Protein AF-0000000068389029 (afdb_homodimer)

pLDDT: mean 88.55, std 19.17, range [31.14, 98.81]

Secondary structure (DSSP, 8-state):
-----------------------EEE-SHHHHHHHHHTT---EEEEEGGGSEESSTT------EEEEE--EEEE-TT--EEEEEEEEEE-TTS-EEEEEEEEEE-TTSEEEEEEEEEETTTTEEEEEEEEEEEEETBEEEEEE-/-----------------------EEE-SHHHHHHHHHTT---EEEEEGGGSEESSTT------EEEEE---EEE-TTS-EEEEEEEEEE-TTS-EEEEEEEEEE-TTSEEEEEEEEEETTTTEEEEEEEEEEEEETBEEEEEE-

Structure (mmCIF, N/CA/C/O backbone):
data_AF-0000000068389029-model_v1
#
loop_
_entity.id
_entity.type
_entity.pdbx_description
1 polymer 'VirA/G regulated protein'
#
loop_
_atom_site.group_PDB
_atom_site.id
_atom_site.type_symbol
_atom_site.label_atom_id
_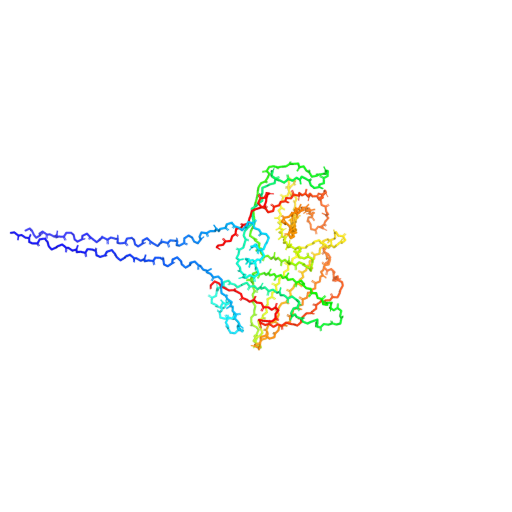atom_site.label_alt_id
_atom_site.label_comp_id
_atom_site.label_asym_id
_atom_site.label_entity_id
_atom_site.label_seq_id
_atom_site.pdbx_PDB_ins_code
_atom_site.Cartn_x
_atom_site.Cartn_y
_atom_site.Cartn_z
_atom_site.occupancy
_atom_site.B_iso_or_equiv
_atom_site.auth_seq_id
_atom_site.auth_comp_id
_atom_site.auth_asym_id
_atom_site.auth_atom_id
_atom_site.pdbx_PDB_model_num
ATOM 1 N N . MET A 1 1 ? -48.844 30.844 -52.562 1 32.81 1 MET A N 1
ATOM 2 C CA . MET A 1 1 ? -47.875 31.047 -51.5 1 32.81 1 MET A CA 1
ATOM 3 C C . MET A 1 1 ? -47.969 29.938 -50.438 1 32.81 1 MET A C 1
ATOM 5 O O . MET A 1 1 ? -48.938 29.844 -49.719 1 32.81 1 MET A O 1
ATOM 9 N N . LYS A 1 2 ? -47.469 28.641 -50.719 1 40.25 2 LYS A N 1
ATOM 10 C CA . LYS A 1 2 ? -47.375 27.422 -49.969 1 40.25 2 LYS A CA 1
ATOM 11 C C . LYS A 1 2 ? -46.656 27.656 -48.625 1 40.25 2 LYS A C 1
ATOM 13 O O . LYS A 1 2 ? -45.594 28.25 -48.594 1 40.25 2 LYS A O 1
ATOM 18 N N . LEU A 1 3 ? -47.406 27.797 -47.5 1 40.25 3 LEU A N 1
ATOM 19 C CA . LEU A 1 3 ? -47.062 27.875 -46.094 1 40.25 3 LEU A CA 1
ATOM 20 C C . LEU A 1 3 ? -46.125 26.734 -45.688 1 40.25 3 LEU A C 1
ATOM 22 O O . LEU A 1 3 ? -46.5 25.562 -45.75 1 40.25 3 LEU A O 1
ATOM 26 N N . MET A 1 4 ? -44.844 26.859 -46.062 1 44.09 4 MET A N 1
ATOM 27 C CA . MET A 1 4 ? -43.844 25.906 -45.594 1 44.09 4 MET A CA 1
ATOM 28 C C . MET A 1 4 ? -43.812 25.828 -44.062 1 44.09 4 MET A C 1
ATOM 30 O O . MET A 1 4 ? -43.719 26.844 -43.375 1 44.09 4 MET A O 1
ATOM 34 N N . LEU A 1 5 ? -44.562 24.875 -43.469 1 46.78 5 LEU A N 1
ATOM 35 C CA . LEU A 1 5 ? -44.562 24.594 -42.031 1 46.78 5 LEU A CA 1
ATOM 36 C C . LEU A 1 5 ? -43.188 24.25 -41.531 1 46.78 5 LEU A C 1
ATOM 38 O O . LEU A 1 5 ? -42.531 23.359 -42.062 1 46.78 5 LEU A O 1
ATOM 42 N N . PRO A 1 6 ? -42.375 25.219 -40.938 1 46.62 6 PRO A N 1
ATOM 43 C CA . PRO A 1 6 ? -41.062 24.922 -40.344 1 46.62 6 PRO A CA 1
ATOM 44 C C . PRO A 1 6 ? -41.125 23.844 -39.281 1 46.62 6 PRO A C 1
ATOM 46 O O . PRO A 1 6 ? -42.031 23.859 -38.438 1 46.62 6 PRO A O 1
ATOM 49 N N . THR A 1 7 ? -40.906 22.562 -39.625 1 47.94 7 THR A N 1
ATOM 50 C CA . THR A 1 7 ? -40.781 21.484 -38.656 1 47.94 7 THR A CA 1
ATOM 51 C C . THR A 1 7 ? -39.656 21.781 -37.656 1 47.94 7 THR A C 1
ATOM 53 O O . THR A 1 7 ? -38.5 21.969 -38.062 1 47.94 7 THR A O 1
ATOM 56 N N . LEU A 1 8 ? -39.938 22.469 -36.562 1 44.94 8 LEU A N 1
ATOM 57 C CA . LEU A 1 8 ? -38.969 22.672 -35.469 1 44.94 8 LEU A CA 1
ATOM 58 C C . LEU A 1 8 ? -38.5 21.344 -34.906 1 44.94 8 LEU A C 1
ATOM 60 O O . LEU A 1 8 ? -39.312 20.531 -34.438 1 44.94 8 LEU A O 1
ATOM 64 N N . PHE A 1 9 ? -37.406 20.828 -35.438 1 46.06 9 PHE A N 1
ATOM 65 C CA . PHE A 1 9 ? -36.75 19.656 -34.875 1 46.06 9 PHE A CA 1
ATOM 66 C C . PHE A 1 9 ? -36.312 19.891 -33.438 1 46.06 9 PHE A C 1
ATOM 68 O O . PHE A 1 9 ? -35.531 20.828 -33.188 1 46.06 9 PHE A O 1
ATOM 75 N N . GLY A 1 10 ? -37.125 19.594 -32.469 1 41.81 10 GLY A N 1
ATOM 76 C CA . GLY A 1 10 ? -36.75 19.672 -31.062 1 41.81 10 GLY A CA 1
ATOM 77 C C . GLY A 1 10 ? -35.625 18.75 -30.688 1 41.81 10 GLY A C 1
ATOM 78 O O . GLY A 1 10 ? -35.656 17.562 -31.031 1 41.81 10 GLY A O 1
ATOM 79 N N . ILE A 1 11 ? -34.406 19.312 -30.516 1 42.97 11 ILE A N 1
ATOM 80 C CA . ILE A 1 11 ? -33.188 18.641 -30.016 1 42.97 11 ILE A CA 1
ATOM 81 C C . ILE A 1 11 ? -33.469 18.094 -28.609 1 42.97 11 ILE A C 1
ATOM 83 O O . ILE A 1 11 ? -33.75 18.859 -27.688 1 42.97 11 ILE A O 1
ATOM 87 N N . LEU A 1 12 ? -33.969 16.828 -28.484 1 46.12 12 LEU A N 1
ATOM 88 C CA . LEU A 1 12 ? -34 16.156 -27.203 1 46.12 12 LEU A CA 1
ATOM 89 C C . LEU A 1 12 ? -32.625 16.047 -26.578 1 46.12 12 LEU A C 1
ATOM 91 O O . LEU A 1 12 ? -31.734 15.391 -27.141 1 46.12 12 LEU A O 1
ATOM 95 N N . LEU A 1 13 ? -32.219 17.031 -25.812 1 40.12 13 LEU A N 1
ATOM 96 C CA . LEU A 1 13 ? -31.016 16.891 -25.016 1 40.12 13 LEU A CA 1
ATOM 97 C C . LEU A 1 13 ? -31.203 15.828 -23.938 1 40.12 13 LEU A C 1
ATOM 99 O O . LEU A 1 13 ? -32 16 -23.016 1 40.12 13 LEU A O 1
ATOM 103 N N . ALA A 1 14 ? -30.938 14.586 -24.312 1 45.31 14 ALA A N 1
ATOM 104 C CA . ALA A 1 14 ? -30.812 13.547 -23.281 1 45.31 14 ALA A CA 1
ATOM 105 C C . ALA A 1 14 ? -29.812 13.961 -22.203 1 45.31 14 ALA A C 1
ATOM 107 O O . ALA A 1 14 ? -28.641 14.219 -22.5 1 45.31 14 ALA A O 1
ATOM 108 N N . THR A 1 15 ? -30.219 14.531 -21.109 1 41.97 15 THR A N 1
ATOM 109 C CA . THR A 1 15 ? -29.391 14.742 -19.938 1 41.97 15 THR A CA 1
ATOM 110 C C . THR A 1 15 ? -28.828 13.422 -19.406 1 41.97 15 THR A C 1
ATOM 112 O O . THR A 1 15 ? -29.594 12.508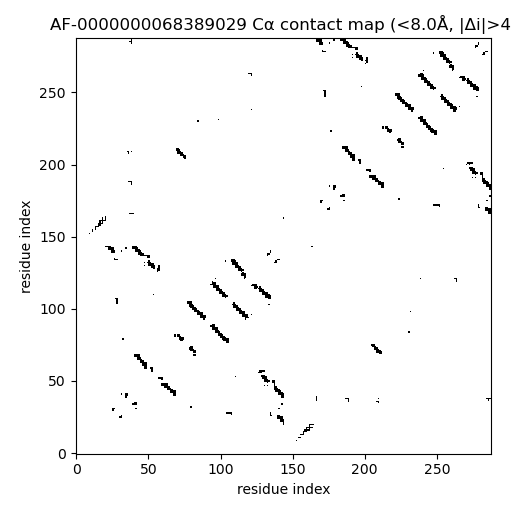 -19.094 1 41.97 15 THR A O 1
ATOM 115 N N . ALA A 1 16 ? -27.719 12.938 -19.844 1 40.69 16 ALA A N 1
ATOM 116 C CA . ALA A 1 16 ? -27.016 11.891 -19.125 1 40.69 16 ALA A CA 1
ATOM 117 C C . ALA A 1 16 ? -26.906 12.211 -17.641 1 40.69 16 ALA A C 1
ATOM 119 O O . ALA A 1 16 ? -26.375 13.25 -17.25 1 40.69 16 ALA A O 1
ATOM 120 N N . ALA A 1 17 ? -27.859 11.75 -16.797 1 41.06 17 ALA A N 1
ATOM 121 C CA . ALA A 1 17 ? -27.641 11.758 -15.352 1 41.06 17 ALA A CA 1
ATOM 122 C C . ALA A 1 17 ? -26.25 11.211 -15.008 1 41.06 17 ALA A C 1
ATOM 124 O O . ALA A 1 17 ? -25.938 10.055 -15.312 1 41.06 17 ALA A O 1
ATOM 125 N N . ASN A 1 18 ? -25.219 11.945 -15 1 43.12 18 ASN A N 1
ATOM 126 C CA . ASN A 1 18 ? -24 11.508 -14.328 1 43.12 18 ASN A CA 1
ATOM 127 C C . ASN A 1 18 ? -24.297 10.828 -12.992 1 43.12 18 ASN A C 1
ATOM 129 O O . ASN A 1 18 ? -24.844 11.461 -12.086 1 43.12 18 ASN A O 1
ATOM 133 N N . ALA A 1 19 ? -24.875 9.672 -12.992 1 43.06 19 ALA A N 1
ATOM 134 C CA . ALA A 1 19 ? -24.891 9.031 -11.68 1 43.06 19 ALA A CA 1
ATOM 135 C C . ALA A 1 19 ? -23.688 9.438 -10.852 1 43.06 19 ALA A C 1
ATOM 137 O O . ALA A 1 19 ? -22.547 9.078 -11.18 1 43.06 19 ALA A O 1
ATOM 138 N N . ALA A 1 20 ? -23.578 10.664 -10.344 1 47.62 20 ALA A N 1
ATOM 139 C CA . ALA A 1 20 ? -22.609 11.117 -9.352 1 47.62 20 ALA A CA 1
ATOM 140 C C . ALA A 1 20 ? -22.422 10.07 -8.25 1 47.62 20 ALA A C 1
ATOM 142 O O . ALA A 1 20 ? -23.328 9.82 -7.461 1 47.62 20 ALA A O 1
ATOM 143 N N . ASN A 1 21 ? -21.906 8.859 -8.422 1 54.12 21 ASN A N 1
ATOM 144 C CA . ASN A 1 21 ? -21.625 7.914 -7.348 1 54.12 21 ASN A CA 1
ATOM 145 C C . ASN A 1 21 ? -21.172 8.633 -6.078 1 54.12 21 ASN A C 1
ATOM 147 O O . ASN A 1 21 ? -20.078 9.203 -6.039 1 54.12 21 ASN A O 1
ATOM 151 N N . ASP A 1 22 ? -22.016 9.117 -5.305 1 71.75 22 ASP A N 1
ATOM 152 C CA . ASP A 1 22 ? -21.844 9.953 -4.117 1 71.75 22 ASP A CA 1
ATOM 153 C C . ASP A 1 22 ? -20.891 9.297 -3.121 1 71.75 22 ASP A C 1
ATOM 155 O O . ASP A 1 22 ? -21.078 8.148 -2.73 1 71.75 22 ASP A O 1
ATOM 159 N N . SER A 1 23 ? -19.688 9.773 -2.865 1 86 23 SER A N 1
ATOM 160 C CA . SER A 1 23 ? -18.719 9.359 -1.856 1 86 23 SER A CA 1
ATOM 161 C C . SER A 1 23 ? -19.25 9.57 -0.448 1 86 23 SER A C 1
ATOM 163 O O . SER A 1 23 ? -19.938 10.562 -0.183 1 86 23 SER A O 1
ATOM 165 N N . HIS A 1 24 ? -19.219 8.484 0.357 1 93.94 24 HIS A N 1
ATOM 166 C CA . HIS A 1 24 ? -19.625 8.609 1.753 1 93.94 24 HIS A CA 1
ATOM 167 C C . HIS A 1 24 ? -18.422 8.516 2.686 1 93.94 24 HIS A C 1
ATOM 169 O O . HIS A 1 24 ? -17.406 7.906 2.338 1 93.94 24 HIS A O 1
ATOM 175 N N . VAL A 1 25 ? -18.594 9.109 3.881 1 97.25 25 VAL A N 1
ATOM 176 C CA . VAL A 1 25 ? -17.547 9.141 4.895 1 97.25 25 VAL A CA 1
ATOM 177 C C . VAL A 1 25 ? -17.484 7.793 5.609 1 97.25 25 VAL A C 1
ATOM 179 O O . VAL A 1 25 ? -18.516 7.207 5.941 1 97.25 25 VAL A O 1
ATOM 182 N N . LEU A 1 26 ? -16.312 7.289 5.723 1 98.12 26 LEU A N 1
ATOM 183 C CA . LEU A 1 26 ? -16.031 6.152 6.598 1 98.12 26 LEU A CA 1
ATOM 184 C C . LEU A 1 26 ? -15.562 6.625 7.969 1 98.12 26 LEU A C 1
ATOM 186 O O . LEU A 1 26 ? -14.422 7.074 8.117 1 98.12 26 LEU A O 1
ATOM 190 N N . ALA A 1 27 ? -16.328 6.414 9.031 1 97.44 27 ALA A N 1
ATOM 191 C CA . ALA A 1 27 ? -16.125 7.145 10.281 1 97.44 27 ALA A CA 1
ATOM 192 C C . ALA A 1 27 ? -15.352 6.305 11.289 1 97.44 27 ALA A C 1
ATOM 194 O O . ALA A 1 27 ? -14.93 6.809 12.336 1 97.44 27 ALA A O 1
ATOM 195 N N . THR A 1 28 ? -15.242 4.984 11.055 1 97.56 28 THR A N 1
ATOM 196 C CA . THR A 1 28 ? -14.594 4.102 12.016 1 97.56 28 THR A CA 1
ATOM 197 C C . THR A 1 28 ? -13.562 3.213 11.328 1 97.56 28 THR A C 1
ATOM 199 O O . THR A 1 28 ? -13.625 3.012 10.117 1 97.56 28 THR A O 1
ATOM 202 N N . PHE A 1 29 ? -12.656 2.648 12.18 1 98.19 29 PHE A N 1
ATOM 203 C CA . PHE A 1 29 ? -11.641 1.738 11.664 1 98.19 29 PHE A CA 1
ATOM 204 C C . PHE A 1 29 ? -12.289 0.532 10.992 1 98.19 29 PHE A C 1
ATOM 206 O O . PHE A 1 29 ? -11.938 0.188 9.859 1 98.19 29 PHE A O 1
ATOM 213 N N . PRO A 1 30 ? -13.312 -0.103 11.578 1 97.62 30 PRO A N 1
ATOM 214 C CA . PRO A 1 30 ? -13.906 -1.264 10.914 1 97.62 30 PRO A CA 1
ATOM 215 C C . PRO A 1 30 ? -14.523 -0.918 9.555 1 97.62 30 PRO A C 1
ATOM 217 O O . PRO A 1 30 ? -14.438 -1.713 8.617 1 97.62 30 PRO A O 1
ATOM 220 N N . GLU A 1 31 ? -15.094 0.22 9.453 1 97.62 31 GLU A N 1
ATOM 221 C CA . GLU A 1 31 ? -15.672 0.633 8.18 1 97.62 31 GLU A CA 1
ATOM 222 C C . GLU A 1 31 ? -14.594 0.799 7.113 1 97.62 31 GLU A C 1
ATOM 224 O O . GLU A 1 31 ? -14.781 0.388 5.965 1 97.62 31 GLU A O 1
ATOM 229 N N . ILE A 1 32 ? -13.523 1.416 7.484 1 98.38 32 ILE A N 1
ATOM 230 C CA . ILE A 1 32 ? -12.414 1.641 6.562 1 98.38 32 ILE A CA 1
ATOM 231 C C . ILE A 1 32 ? -11.828 0.301 6.133 1 98.38 32 ILE A C 1
ATOM 233 O O . ILE A 1 32 ? -11.625 0.057 4.941 1 98.38 32 ILE A O 1
ATOM 237 N N . ALA A 1 33 ? -11.586 -0.515 7.133 1 97.5 33 ALA A N 1
ATOM 238 C CA . ALA A 1 33 ? -11.016 -1.831 6.852 1 97.5 33 ALA A CA 1
ATOM 239 C C . ALA A 1 33 ? -11.93 -2.633 5.926 1 97.5 33 ALA A C 1
ATOM 241 O O . ALA A 1 33 ? -11.461 -3.271 4.98 1 97.5 33 ALA A O 1
ATOM 242 N N . LEU A 1 34 ? -13.211 -2.613 6.152 1 96.06 34 LEU A N 1
ATOM 243 C CA . LEU A 1 34 ? -14.164 -3.352 5.328 1 96.06 34 LEU A CA 1
ATOM 244 C C . LEU A 1 34 ? -14.156 -2.836 3.895 1 96.06 34 LEU A C 1
ATOM 246 O O . LEU A 1 34 ? -14.156 -3.625 2.947 1 96.06 34 LEU A O 1
ATOM 250 N N . ALA A 1 35 ? -14.164 -1.531 3.77 1 96.31 35 ALA A N 1
ATOM 251 C CA . ALA A 1 35 ? -14.125 -0.952 2.43 1 96.31 35 ALA A CA 1
ATOM 252 C C . ALA A 1 35 ? -12.883 -1.416 1.67 1 96.31 35 ALA A C 1
ATOM 254 O O . ALA A 1 35 ? -12.992 -1.898 0.539 1 96.31 35 ALA A O 1
ATOM 255 N N . LEU A 1 36 ? -11.758 -1.383 2.318 1 96.56 36 LEU A N 1
ATOM 256 C CA . LEU A 1 36 ? -10.5 -1.758 1.68 1 96.56 36 LEU A CA 1
ATOM 257 C C . LEU A 1 36 ? -10.477 -3.248 1.357 1 96.56 36 LEU A C 1
ATOM 259 O O . LEU A 1 36 ? -10.109 -3.643 0.249 1 96.56 36 LEU A O 1
ATOM 263 N N . THR A 1 37 ? -10.984 -4.082 2.283 1 94.94 37 THR A N 1
ATOM 264 C CA . THR A 1 37 ? -10.844 -5.523 2.131 1 94.94 37 THR A CA 1
ATOM 265 C C . THR A 1 37 ? -11.906 -6.078 1.189 1 94.94 37 THR A C 1
ATOM 267 O O . THR A 1 37 ? -11.859 -7.25 0.812 1 94.94 37 THR A O 1
ATOM 270 N N . THR A 1 38 ? -12.812 -5.258 0.774 1 92.75 38 THR A N 1
ATOM 271 C CA . THR A 1 38 ? -13.797 -5.695 -0.209 1 92.75 38 THR A CA 1
ATOM 272 C C . THR A 1 38 ? -13.586 -4.98 -1.54 1 92.75 38 THR A C 1
ATOM 274 O O . THR A 1 38 ? -14.469 -4.988 -2.402 1 92.75 38 THR A O 1
ATOM 277 N N . GLY A 1 39 ? -12.453 -4.332 -1.639 1 91.44 39 GLY A N 1
ATOM 278 C CA . GLY A 1 39 ? -11.992 -3.879 -2.939 1 91.44 39 GLY A CA 1
ATOM 279 C C . GLY A 1 39 ? -12.523 -2.512 -3.318 1 91.44 39 GLY A C 1
ATOM 280 O O . GLY A 1 39 ? -12.461 -2.117 -4.484 1 91.44 39 GLY A O 1
ATOM 281 N N . LYS A 1 40 ? -13.102 -1.771 -2.377 1 92.56 40 LYS A N 1
ATOM 282 C CA . LYS A 1 40 ? -13.555 -0.415 -2.676 1 92.56 40 LYS A CA 1
ATOM 283 C C . LYS A 1 40 ? -12.391 0.571 -2.648 1 92.56 40 LYS A C 1
ATOM 285 O O . LYS A 1 40 ? -11.5 0.47 -1.797 1 92.56 40 LYS A O 1
ATOM 290 N N . PRO A 1 41 ? -12.43 1.51 -3.615 1 92.31 41 PRO A N 1
ATOM 291 C CA . PRO A 1 41 ? -11.445 2.594 -3.496 1 92.31 41 PRO A CA 1
ATOM 292 C C . PRO A 1 41 ? -11.703 3.488 -2.285 1 92.31 41 PRO A C 1
ATOM 294 O O . PRO A 1 41 ? -12.859 3.783 -1.962 1 92.31 41 PRO A O 1
ATOM 297 N N . VAL A 1 42 ? -10.641 3.83 -1.616 1 96.06 42 VAL A N 1
ATOM 298 C CA . VAL A 1 42 ? -10.758 4.684 -0.439 1 96.06 42 VAL A CA 1
ATOM 299 C C . VAL A 1 42 ? -9.844 5.895 -0.584 1 96.06 42 VAL A C 1
ATOM 301 O O . VAL A 1 42 ? -8.656 5.75 -0.893 1 96.06 42 VAL A O 1
ATOM 304 N N . ASP A 1 43 ? -10.391 7.051 -0.354 1 97.69 43 ASP A N 1
ATOM 305 C CA . ASP A 1 43 ? -9.625 8.297 -0.299 1 97.69 43 ASP A CA 1
ATOM 306 C C . ASP A 1 43 ? -9.453 8.773 1.143 1 97.69 43 ASP A C 1
ATOM 308 O O . ASP A 1 43 ? -10.359 8.617 1.965 1 97.69 43 ASP A O 1
ATOM 312 N N . VAL A 1 44 ? -8.312 9.391 1.367 1 98.31 44 VAL A N 1
ATOM 313 C CA . VAL A 1 44 ? -8.078 9.969 2.686 1 98.31 44 VAL A CA 1
ATOM 314 C C . VAL A 1 44 ? -7.773 11.461 2.547 1 98.31 44 VAL A C 1
ATOM 316 O O . VAL A 1 44 ? -7.035 11.867 1.643 1 98.31 44 VAL A O 1
ATOM 319 N N . MET A 1 45 ? -8.383 12.227 3.357 1 98.56 45 MET A N 1
ATOM 320 C CA . MET A 1 45 ? -8.078 13.641 3.525 1 98.56 45 MET A CA 1
ATOM 321 C C . MET A 1 45 ? -7.422 13.898 4.879 1 98.56 45 MET A C 1
ATOM 323 O O . MET A 1 45 ? -7.898 13.422 5.906 1 98.56 45 MET A O 1
ATOM 327 N N . VAL A 1 46 ? -6.363 14.641 4.859 1 98.44 46 VAL A N 1
ATOM 328 C CA . VAL A 1 46 ? -5.605 14.969 6.062 1 98.44 46 VAL A CA 1
ATOM 329 C C . VAL A 1 46 ? -5.715 16.469 6.352 1 98.44 46 VAL A C 1
ATOM 331 O O . VAL A 1 46 ? -5.496 17.297 5.465 1 98.44 46 VAL A O 1
ATOM 334 N N . ASP A 1 47 ? -6.047 16.812 7.5 1 98.69 47 ASP A N 1
ATOM 335 C CA . ASP A 1 47 ? -5.984 18.156 8.039 1 98.69 47 ASP A CA 1
ATOM 336 C C . ASP A 1 47 ? -5.051 18.234 9.25 1 98.69 47 ASP A C 1
ATOM 338 O O . ASP A 1 47 ? -5.465 17.953 10.375 1 98.69 47 ASP A O 1
ATOM 342 N N . LEU A 1 48 ? -3.838 18.734 9.047 1 98.38 48 LEU A N 1
ATOM 343 C CA . LEU A 1 48 ? -2.816 18.641 10.086 1 98.38 48 LEU A CA 1
ATOM 344 C C . LEU A 1 48 ? -3.084 19.656 11.203 1 98.38 48 LEU A C 1
ATOM 346 O O . LEU A 1 48 ? -2.498 19.547 12.281 1 98.38 48 LEU A O 1
ATOM 350 N N . SER A 1 49 ? -3.949 20.641 10.891 1 98.38 49 SER A N 1
ATOM 351 C CA . SER A 1 49 ? -4.281 21.594 11.945 1 98.38 49 SER A CA 1
ATOM 352 C C . SER A 1 49 ? -5.043 20.922 13.078 1 98.38 49 SER A C 1
ATOM 354 O O . SER A 1 49 ? -5.133 21.453 14.18 1 98.38 49 SER A O 1
ATOM 356 N N . LEU A 1 50 ? -5.566 19.781 12.836 1 98.69 50 LEU A N 1
ATOM 357 C CA . LEU A 1 50 ? -6.332 19.062 13.844 1 98.69 50 LEU A CA 1
ATOM 358 C C . LEU A 1 50 ? -5.488 17.953 14.477 1 98.69 50 LEU A C 1
ATOM 360 O O . LEU A 1 50 ? -5.988 17.188 15.305 1 98.69 50 LEU A O 1
ATOM 364 N N . CYS A 1 51 ? -4.246 17.844 14.094 1 98.62 51 CYS A N 1
ATOM 365 C CA . CYS A 1 51 ? -3.297 16.875 14.633 1 98.62 51 CYS A CA 1
ATOM 366 C C . CYS A 1 51 ? -2.32 17.547 15.594 1 98.62 51 CYS A C 1
ATOM 368 O O . CYS A 1 51 ? -2.287 18.766 15.703 1 98.62 51 CYS A O 1
ATOM 370 N N . THR A 1 52 ? -1.631 16.703 16.312 1 98.12 52 THR A N 1
ATOM 371 C CA . THR A 1 52 ? -0.619 17.219 17.219 1 98.12 52 THR A CA 1
ATOM 372 C C . THR A 1 52 ? 0.774 16.75 16.812 1 98.12 52 THR A C 1
ATOM 374 O O . THR A 1 52 ? 0.959 15.586 16.438 1 98.12 52 THR A O 1
ATOM 377 N N . PRO A 1 53 ? 1.706 17.672 16.844 1 97.88 53 PRO A N 1
ATOM 378 C CA . PRO A 1 53 ? 3.078 17.219 16.578 1 97.88 53 PRO A CA 1
ATOM 379 C C . PRO A 1 53 ? 3.498 16.062 17.484 1 97.88 53 PRO A C 1
ATOM 381 O O . PRO A 1 53 ? 3.254 16.078 18.688 1 97.88 53 PRO A O 1
ATOM 384 N N . GLY A 1 54 ? 4.109 15 16.875 1 97.25 54 GLY A N 1
ATOM 385 C CA . GLY A 1 54 ? 4.469 13.797 17.609 1 97.25 54 GLY A CA 1
ATOM 386 C C . GLY A 1 54 ? 5.871 13.836 18.172 1 97.25 54 GLY A C 1
ATOM 387 O O . GLY A 1 54 ? 6.242 12.984 18.984 1 97.25 54 GLY A O 1
ATOM 388 N N . THR A 1 55 ? 6.633 14.781 17.688 1 94.81 55 THR A N 1
ATOM 389 C CA . THR A 1 55 ? 7.988 14.977 18.188 1 94.81 55 THR A CA 1
ATOM 390 C C . THR A 1 55 ? 8.289 16.453 18.391 1 94.81 55 THR A C 1
ATOM 392 O O . THR A 1 55 ? 7.59 17.312 17.844 1 94.81 55 THR A O 1
ATOM 395 N N . ASP A 1 56 ? 9.328 16.781 19.047 1 93.56 56 ASP A N 1
ATOM 396 C CA . ASP A 1 56 ? 9.703 18.172 19.344 1 93.56 56 ASP A CA 1
ATOM 397 C C . ASP A 1 56 ? 10.117 18.891 18.062 1 93.56 56 ASP A C 1
ATOM 399 O O . ASP A 1 56 ? 9.945 20.109 17.953 1 93.56 56 ASP A O 1
ATOM 403 N N . ASP A 1 57 ? 10.609 18.234 17.125 1 92.56 57 ASP A N 1
ATOM 404 C CA . ASP A 1 57 ? 11.125 18.812 15.898 1 92.56 57 ASP A CA 1
ATOM 405 C C . ASP A 1 57 ? 10.008 19.031 14.883 1 92.56 57 ASP A C 1
ATOM 407 O O . ASP A 1 57 ? 10.219 19.656 13.844 1 92.56 57 ASP A O 1
ATOM 411 N N . THR A 1 58 ? 8.852 18.516 15.25 1 97.06 58 THR A N 1
ATOM 412 C CA . THR A 1 58 ? 7.73 18.641 14.336 1 97.06 58 THR A CA 1
ATOM 413 C C . THR A 1 58 ? 6.945 19.922 14.602 1 97.06 58 THR A C 1
ATOM 415 O O . THR A 1 58 ? 6.348 20.078 15.672 1 97.06 58 THR A O 1
ATOM 418 N N . PRO A 1 59 ? 6.934 20.844 13.656 1 94.94 59 PRO A N 1
ATOM 419 C CA . PRO A 1 59 ? 6.188 22.078 13.883 1 94.94 59 PRO A CA 1
ATOM 420 C C . PRO A 1 59 ? 4.684 21.906 13.664 1 94.94 59 PRO A C 1
ATOM 422 O O . PRO A 1 59 ? 4.262 21.109 12.836 1 94.94 59 PRO A O 1
ATOM 425 N N . PRO A 1 60 ? 3.941 22.734 14.477 1 96.06 60 PRO A N 1
ATOM 426 C CA . PRO A 1 60 ? 2.529 22.797 14.094 1 96.06 60 PRO A CA 1
ATOM 427 C C . PRO A 1 60 ? 2.324 23.391 12.703 1 96.06 60 PRO A C 1
ATOM 429 O O . PRO A 1 60 ? 3.139 24.203 12.25 1 96.06 60 PRO A O 1
ATOM 432 N N . THR A 1 61 ? 1.34 22.953 12.031 1 96.81 61 THR A N 1
ATOM 433 C CA . THR A 1 61 ? 1.037 23.453 10.695 1 96.81 61 THR A CA 1
ATOM 434 C C . THR A 1 61 ? -0.461 23.375 10.422 1 96.81 61 THR A C 1
ATOM 436 O O . THR A 1 61 ? -1.188 22.641 11.094 1 96.81 61 THR A O 1
ATOM 439 N N . LYS A 1 62 ? -0.895 24.156 9.438 1 97.38 62 LYS A N 1
ATOM 440 C CA . LYS A 1 62 ? -2.291 24.125 9.008 1 97.38 62 LYS A CA 1
ATOM 441 C C . LYS A 1 62 ? -2.438 23.422 7.664 1 97.38 62 LYS A C 1
ATOM 443 O O . LYS A 1 62 ? -3.48 23.516 7.016 1 97.38 62 LYS A O 1
ATOM 448 N N . THR A 1 63 ? -1.419 22.688 7.285 1 96.69 63 THR A N 1
ATOM 449 C CA . THR A 1 63 ? -1.38 22.016 5.992 1 96.69 63 THR A CA 1
ATOM 450 C C . THR A 1 63 ? -2.488 20.969 5.898 1 96.69 63 THR A C 1
ATOM 452 O O . THR A 1 63 ? -2.742 20.234 6.855 1 96.69 63 THR A O 1
ATOM 455 N N . ARG A 1 64 ? -3.176 20.938 4.664 1 98.12 64 ARG A N 1
ATOM 456 C CA . ARG A 1 64 ? -4.148 19.906 4.328 1 98.12 64 ARG A CA 1
ATOM 457 C C . ARG A 1 64 ? -3.766 19.188 3.037 1 98.12 64 ARG A C 1
ATOM 459 O O . ARG A 1 64 ? -3.053 19.75 2.201 1 98.12 64 ARG A O 1
ATOM 466 N N . GLY A 1 65 ? -4.133 18.031 2.898 1 96.69 65 GLY A N 1
ATOM 467 C CA . GLY A 1 65 ? -3.889 17.234 1.7 1 96.69 65 GLY A CA 1
ATOM 468 C C . GLY A 1 65 ? -4.711 15.961 1.646 1 96.69 65 GLY A C 1
ATOM 469 O O . GLY A 1 65 ? -5.582 15.742 2.49 1 96.69 65 GLY A O 1
ATOM 470 N N . GLY A 1 66 ? -4.5 15.219 0.589 1 96.81 66 GLY A N 1
ATOM 471 C CA . GLY A 1 66 ? -5.223 13.969 0.43 1 96.81 66 GLY A CA 1
ATOM 472 C C . GLY A 1 66 ? -4.609 13.055 -0.609 1 96.81 66 GLY A C 1
ATOM 473 O O . GLY A 1 66 ? -3.805 13.492 -1.436 1 96.81 66 GLY A O 1
ATOM 474 N N . ILE A 1 67 ? -4.957 11.82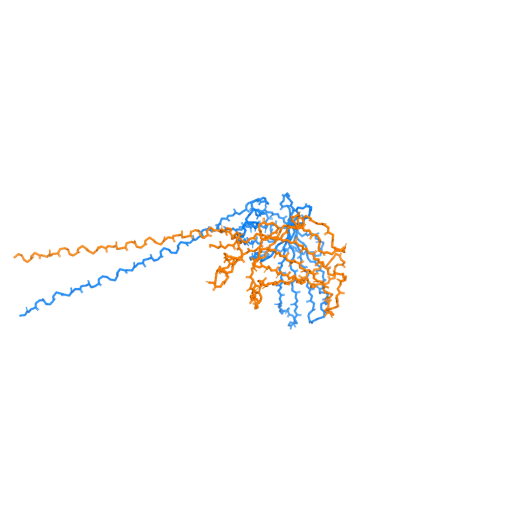8 -0.466 1 94.88 67 ILE A N 1
ATOM 475 C CA . ILE A 1 67 ? -4.5 10.828 -1.427 1 94.88 67 ILE A CA 1
ATOM 476 C C . ILE A 1 67 ? -5.523 9.703 -1.527 1 94.88 67 ILE A C 1
ATOM 478 O O . ILE A 1 67 ? -6.336 9.508 -0.62 1 94.88 67 ILE A O 1
ATOM 482 N N . ARG A 1 68 ? -5.527 9.039 -2.672 1 94.81 68 ARG A N 1
ATOM 483 C CA . ARG A 1 68 ? -6.191 7.746 -2.789 1 94.81 68 ARG A CA 1
ATOM 484 C C . ARG A 1 68 ? -5.277 6.617 -2.33 1 94.81 68 ARG A C 1
ATOM 486 O O . ARG A 1 68 ? -4.117 6.543 -2.742 1 94.81 68 ARG A O 1
ATOM 493 N N . ILE A 1 69 ? -5.805 5.758 -1.506 1 96.12 69 ILE A N 1
ATOM 494 C CA . ILE A 1 69 ? -5 4.645 -1.01 1 96.12 69 ILE A CA 1
ATOM 495 C C . ILE A 1 69 ? -4.773 3.633 -2.129 1 96.12 69 ILE A C 1
ATOM 497 O O . ILE A 1 69 ? -5.719 2.992 -2.596 1 96.12 69 ILE A O 1
ATOM 501 N N . ASP A 1 70 ? -3.514 3.516 -2.518 1 89.56 70 ASP A N 1
ATOM 502 C CA . ASP A 1 70 ? -3.186 2.656 -3.65 1 89.56 70 ASP A CA 1
ATOM 503 C C . ASP A 1 70 ? -2.855 1.24 -3.189 1 89.56 70 ASP A C 1
ATOM 505 O O . ASP A 1 70 ? -3.002 0.282 -3.951 1 89.56 70 ASP A O 1
ATOM 509 N N . GLY A 1 71 ? -2.34 1.083 -2.053 1 94.69 71 GLY A N 1
ATOM 510 C CA . GLY A 1 71 ? -1.979 -0.158 -1.385 1 94.69 71 GLY A CA 1
ATOM 511 C C . GLY A 1 71 ? -1.991 -0.046 0.128 1 94.69 71 GLY A C 1
ATOM 512 O O . GLY A 1 71 ? -1.757 1.032 0.678 1 94.69 71 GLY A O 1
ATOM 513 N N . TYR A 1 72 ? -2.281 -1.156 0.771 1 97.56 72 TYR A N 1
ATOM 514 C CA . TYR A 1 72 ? -2.346 -1.168 2.229 1 97.56 72 TYR A CA 1
ATOM 515 C C . TYR A 1 72 ? -1.981 -2.541 2.779 1 97.56 72 TYR A C 1
ATOM 517 O O . TYR A 1 72 ? -1.971 -3.529 2.043 1 97.56 72 TYR A O 1
ATOM 525 N N . ARG A 1 73 ? -1.6 -2.496 4.016 1 96.75 73 ARG A N 1
ATOM 526 C CA . ARG A 1 73 ? -1.444 -3.717 4.797 1 96.75 73 ARG A CA 1
ATOM 527 C C . ARG A 1 73 ? -2.125 -3.586 6.156 1 96.75 73 ARG A C 1
ATOM 529 O O . ARG A 1 73 ? -2.141 -2.504 6.746 1 96.75 73 ARG A O 1
ATOM 536 N N . ILE A 1 74 ? -2.734 -4.641 6.578 1 97.25 74 ILE A N 1
ATOM 537 C CA . ILE A 1 74 ? -3.172 -4.82 7.957 1 97.25 74 ILE A CA 1
ATOM 538 C C . ILE A 1 74 ? -2.303 -5.871 8.641 1 97.25 74 ILE A C 1
ATOM 540 O O . ILE A 1 74 ? -2.35 -7.051 8.281 1 97.25 74 ILE A O 1
ATOM 544 N N . THR A 1 75 ? -1.548 -5.348 9.594 1 95.31 75 THR A N 1
ATOM 545 C CA . THR A 1 75 ? -0.551 -6.215 10.211 1 95.31 75 THR A CA 1
ATOM 546 C C . THR A 1 75 ? -1.194 -7.105 11.273 1 95.31 75 THR A C 1
ATOM 548 O O . THR A 1 75 ? -2.373 -6.945 11.594 1 95.31 75 THR A O 1
ATOM 551 N N . SER A 1 76 ? -0.415 -8.07 11.781 1 93 76 SER A N 1
ATOM 552 C CA . SER A 1 76 ? -0.922 -9.086 12.703 1 93 76 SER A CA 1
ATOM 553 C C . SER A 1 76 ? -1.505 -8.453 13.961 1 93 76 SER A C 1
ATOM 555 O O . SER A 1 76 ? -2.426 -9 14.57 1 93 76 SER A O 1
ATOM 557 N N . ASP A 1 77 ? -1.022 -7.258 14.352 1 93.88 77 ASP A N 1
ATOM 558 C CA . ASP A 1 77 ? -1.515 -6.586 15.547 1 93.88 77 ASP A CA 1
ATOM 559 C C . ASP A 1 77 ? -2.734 -5.723 15.234 1 93.88 77 ASP A C 1
ATOM 561 O O . ASP A 1 77 ? -3.219 -4.98 16.094 1 93.88 77 ASP A O 1
ATOM 565 N N . GLY A 1 78 ? -3.15 -5.766 13.961 1 95.25 78 GLY A N 1
ATOM 566 C CA . GLY A 1 78 ? -4.383 -5.113 13.555 1 95.25 78 GLY A CA 1
ATOM 567 C C . GLY A 1 78 ? -4.168 -3.709 13.016 1 95.25 78 GLY A C 1
ATOM 568 O O . GLY A 1 78 ? -5.121 -3.035 12.625 1 95.25 78 GLY A O 1
ATOM 569 N N . THR A 1 79 ? -2.957 -3.223 12.961 1 97.94 79 THR A N 1
ATOM 570 C CA . THR A 1 79 ? -2.668 -1.874 12.484 1 97.94 79 THR A CA 1
ATOM 571 C C . THR A 1 79 ? -2.84 -1.786 10.969 1 97.94 79 THR A C 1
ATOM 573 O O . THR A 1 79 ? -2.326 -2.627 10.234 1 97.94 79 THR A O 1
ATOM 576 N N . LEU A 1 80 ? -3.643 -0.838 10.562 1 98.56 80 LEU A N 1
ATOM 577 C CA . LEU A 1 80 ? -3.725 -0.507 9.141 1 98.56 80 LEU A CA 1
ATOM 578 C C . LEU A 1 80 ? -2.596 0.436 8.742 1 98.56 80 LEU A C 1
ATOM 580 O O . LEU A 1 80 ? -2.451 1.52 9.312 1 98.56 80 LEU A O 1
ATOM 584 N N . ALA A 1 81 ? -1.829 0.045 7.773 1 98.31 81 ALA A N 1
ATOM 585 C CA . ALA A 1 81 ? -0.706 0.853 7.305 1 98.31 81 ALA A CA 1
ATOM 586 C C . ALA A 1 81 ? -0.795 1.096 5.801 1 98.31 81 ALA A C 1
ATOM 588 O O . ALA A 1 81 ? -1.154 0.193 5.039 1 98.31 81 ALA A O 1
ATOM 589 N N . PHE A 1 82 ? -0.508 2.289 5.371 1 97.56 82 PHE A N 1
ATOM 590 C CA . PHE A 1 82 ? -0.307 2.633 3.967 1 97.56 82 PHE A CA 1
ATOM 591 C C . PHE A 1 82 ? 0.658 3.803 3.83 1 97.56 82 PHE A C 1
ATOM 593 O O . PHE A 1 82 ? 1.01 4.445 4.824 1 97.56 82 PHE A O 1
ATOM 600 N N . ALA A 1 83 ? 1.143 3.949 2.621 1 96.81 83 ALA A N 1
ATOM 601 C CA . ALA A 1 83 ? 2.17 4.965 2.41 1 96.81 83 ALA A CA 1
ATOM 602 C C . ALA A 1 83 ? 2.039 5.602 1.027 1 96.81 83 ALA A C 1
ATOM 604 O O . ALA A 1 83 ? 1.292 5.105 0.179 1 96.81 83 ALA A O 1
ATOM 605 N N . ASP A 1 84 ? 2.691 6.719 0.907 1 94.12 84 ASP A N 1
ATOM 606 C CA . ASP A 1 84 ? 2.82 7.441 -0.354 1 94.12 84 ASP A CA 1
ATOM 607 C C . ASP A 1 84 ? 4.219 8.031 -0.51 1 94.12 84 ASP A C 1
ATOM 609 O O . ASP A 1 84 ? 4.926 8.242 0.48 1 94.12 84 ASP A O 1
ATOM 613 N N . GLN A 1 85 ? 4.637 8.156 -1.715 1 94.38 85 GLN A N 1
ATOM 614 C CA . GLN A 1 85 ? 5.906 8.812 -2.006 1 94.38 85 GLN A CA 1
ATOM 615 C C . GLN A 1 85 ? 5.762 9.805 -3.158 1 94.38 85 GLN A C 1
ATOM 617 O O . GLN A 1 85 ? 4.969 9.586 -4.078 1 94.38 85 GLN A O 1
ATOM 622 N N . HIS A 1 86 ? 6.609 10.875 -3.076 1 93.69 86 HIS A N 1
ATOM 623 C CA . HIS A 1 86 ? 6.637 11.906 -4.109 1 93.69 86 HIS A CA 1
ATOM 624 C C . HIS A 1 86 ? 8.062 12.328 -4.426 1 93.69 86 HIS A C 1
ATOM 626 O O . HIS A 1 86 ? 8.797 12.766 -3.537 1 93.69 86 HIS A O 1
ATOM 632 N N . PHE A 1 87 ? 8.312 12.086 -5.668 1 94.94 87 PHE A N 1
ATOM 633 C CA . PHE A 1 87 ? 9.516 12.734 -6.172 1 94.94 87 PHE A CA 1
ATOM 634 C C . PHE A 1 87 ? 9.234 14.188 -6.539 1 94.94 87 PHE A C 1
ATOM 636 O O . PHE A 1 87 ? 8.227 14.484 -7.176 1 94.94 87 PHE A O 1
ATOM 643 N N . THR A 1 88 ? 10.102 15.117 -6.008 1 96.81 88 THR A N 1
ATOM 644 C CA . THR A 1 88 ? 9.875 16.531 -6.273 1 96.81 88 THR A CA 1
ATOM 645 C C . THR A 1 88 ? 11.188 17.312 -6.223 1 96.81 88 THR A C 1
ATOM 647 O O . THR A 1 88 ? 12.266 16.719 -6.27 1 96.81 88 THR A O 1
ATOM 650 N N . ILE A 1 89 ? 11.055 18.578 -6.348 1 97.31 89 ILE A N 1
ATOM 651 C CA . ILE A 1 89 ? 12.18 19.5 -6.273 1 97.31 89 ILE A CA 1
ATOM 652 C C . ILE A 1 89 ? 12.039 20.391 -5.039 1 97.31 89 ILE A C 1
ATOM 654 O O . ILE A 1 89 ? 10.969 20.953 -4.785 1 97.31 89 ILE A O 1
ATOM 658 N N . ASP A 1 90 ? 13.141 20.391 -4.18 1 95.19 90 ASP A N 1
ATOM 659 C CA . ASP A 1 90 ? 13.039 21.203 -2.967 1 95.19 90 ASP A CA 1
ATOM 660 C C . ASP A 1 90 ? 13.266 22.688 -3.27 1 95.19 90 ASP A C 1
ATOM 662 O O . ASP A 1 90 ? 13.359 23.078 -4.434 1 95.19 90 ASP A O 1
ATOM 666 N N . ARG A 1 91 ? 13.258 23.469 -2.23 1 93.12 91 ARG A N 1
ATOM 667 C CA . ARG A 1 91 ? 13.32 24.922 -2.369 1 93.12 91 ARG A CA 1
ATOM 668 C C . ARG A 1 91 ? 14.656 25.359 -2.957 1 93.12 91 ARG A C 1
ATOM 670 O O . ARG A 1 91 ? 14.758 26.438 -3.537 1 93.12 91 ARG A O 1
ATOM 677 N N . ASP A 1 92 ? 15.648 24.547 -2.885 1 95.94 92 ASP A N 1
ATOM 678 C CA . ASP A 1 92 ? 16.984 24.844 -3.408 1 95.94 92 ASP A CA 1
ATOM 679 C C . ASP A 1 92 ? 17.156 24.281 -4.824 1 95.94 92 ASP A C 1
ATOM 681 O O . ASP A 1 92 ? 18.266 24.25 -5.352 1 95.94 92 ASP A O 1
ATOM 685 N N . GLY A 1 93 ? 16.141 23.703 -5.281 1 97.19 93 GLY A N 1
ATOM 686 C CA . GLY A 1 93 ? 16.172 23.188 -6.641 1 97.19 93 GLY A CA 1
ATOM 687 C C . GLY A 1 93 ? 16.766 21.797 -6.734 1 97.19 93 GLY A C 1
ATOM 688 O O . GLY A 1 93 ? 17.156 21.359 -7.816 1 97.19 93 GLY A O 1
ATOM 689 N N . LYS A 1 94 ? 16.891 21.172 -5.68 1 97.5 94 LYS A N 1
ATOM 690 C CA . LYS A 1 94 ? 17.5 19.844 -5.656 1 97.5 94 LYS A CA 1
ATOM 691 C C . LYS A 1 94 ? 16.438 18.75 -5.645 1 97.5 94 LYS A C 1
ATOM 693 O O . LYS A 1 94 ? 15.383 18.906 -5.012 1 97.5 94 LYS A O 1
ATOM 698 N N . PRO A 1 95 ? 16.719 17.672 -6.336 1 97.88 95 PRO A N 1
ATOM 699 C CA . PRO A 1 95 ? 15.742 16.578 -6.332 1 97.88 95 PRO A CA 1
ATOM 700 C C . PRO A 1 95 ? 15.648 15.867 -4.98 1 97.88 95 PRO A C 1
ATOM 702 O O . PRO A 1 95 ? 16.672 15.562 -4.367 1 97.88 95 PRO A O 1
ATOM 705 N N . ILE A 1 96 ? 14.375 15.656 -4.52 1 98.06 96 ILE A N 1
ATOM 706 C CA . ILE A 1 96 ? 14.148 14.961 -3.256 1 98.06 96 ILE A CA 1
ATOM 707 C C . ILE A 1 96 ? 12.992 13.977 -3.406 1 98.06 96 ILE A C 1
ATOM 709 O O . ILE A 1 96 ? 12.172 14.109 -4.32 1 98.06 96 ILE A O 1
ATOM 713 N N . LEU A 1 97 ? 13.047 12.93 -2.543 1 97.69 97 LEU A N 1
ATOM 714 C CA . LEU A 1 97 ? 11.93 12.023 -2.344 1 97.69 97 LEU A CA 1
ATOM 715 C C . LEU A 1 97 ? 11.273 12.25 -0.986 1 97.69 97 LEU A C 1
ATOM 717 O O . LEU A 1 97 ? 11.953 12.219 0.046 1 97.69 97 LEU A O 1
ATOM 721 N N . GLN A 1 98 ? 9.984 12.578 -1.041 1 96.31 98 GLN A N 1
ATOM 722 C CA . GLN A 1 98 ? 9.18 12.656 0.176 1 96.31 98 GLN A CA 1
ATOM 723 C C . GLN A 1 98 ? 8.391 11.375 0.403 1 96.31 98 GLN A C 1
ATOM 725 O O . GLN A 1 98 ? 7.637 10.938 -0.469 1 96.31 98 GLN A O 1
ATOM 730 N N . PHE A 1 99 ? 8.664 10.789 1.543 1 96.94 99 PHE A N 1
ATOM 731 C CA . PHE A 1 99 ? 7.984 9.547 1.889 1 96.94 99 PHE A CA 1
ATOM 732 C C . PHE A 1 99 ? 7.055 9.758 3.078 1 96.94 99 PHE A C 1
ATOM 734 O O . PHE A 1 99 ? 7.496 10.148 4.16 1 96.94 99 PHE A O 1
ATOM 741 N N . LEU A 1 100 ? 5.75 9.469 2.875 1 96.88 100 LEU A N 1
ATOM 742 C CA . LEU A 1 100 ? 4.723 9.609 3.906 1 96.88 100 LEU A CA 1
ATOM 743 C C . LEU A 1 100 ? 4.18 8.242 4.316 1 96.88 100 LEU A C 1
ATOM 745 O O . LEU A 1 100 ? 3.824 7.43 3.461 1 96.88 100 LEU A O 1
ATOM 749 N N . ARG A 1 101 ? 4.164 8.008 5.609 1 97.25 101 ARG A N 1
ATOM 750 C CA . ARG A 1 101 ? 3.652 6.754 6.156 1 97.25 101 ARG A CA 1
ATOM 751 C C . ARG A 1 101 ? 2.473 7.004 7.09 1 97.25 101 ARG A C 1
ATOM 753 O O . ARG A 1 101 ? 2.537 7.879 7.957 1 97.25 101 ARG A O 1
ATOM 760 N N . TYR A 1 102 ? 1.423 6.211 6.941 1 98.06 102 TYR A N 1
ATOM 761 C CA . TYR A 1 102 ? 0.236 6.266 7.789 1 98.06 102 TYR A CA 1
ATOM 762 C C . TYR A 1 102 ? 0.054 4.965 8.562 1 98.06 102 TYR A C 1
ATOM 764 O O . TYR A 1 102 ? 0.108 3.877 7.977 1 98.06 102 TYR A O 1
ATOM 772 N N . GLN A 1 103 ? -0.083 5.09 9.875 1 98.31 103 GLN A N 1
ATOM 773 C CA . GLN A 1 103 ? -0.402 3.951 10.727 1 98.31 103 GLN A CA 1
ATOM 774 C C . GLN A 1 103 ? -1.625 4.238 11.594 1 98.31 103 GLN A C 1
ATOM 776 O O . GLN A 1 103 ? -1.604 5.148 12.422 1 98.31 103 GLN A O 1
ATOM 781 N N . ILE A 1 104 ? -2.611 3.375 11.383 1 98.75 104 ILE A N 1
ATOM 782 C CA . ILE A 1 104 ? -3.863 3.557 12.117 1 98.75 104 ILE A CA 1
ATOM 783 C C . ILE A 1 104 ? -4.125 2.34 13 1 98.75 104 ILE A C 1
ATOM 785 O O . ILE A 1 104 ? -4.176 1.209 12.516 1 98.75 104 ILE A O 1
ATOM 789 N N . ARG A 1 105 ? -4.262 2.641 14.266 1 98.12 105 ARG A N 1
ATOM 790 C CA . ARG A 1 105 ? -4.52 1.565 15.219 1 98.12 105 ARG A CA 1
ATOM 791 C C . ARG A 1 105 ? -6.008 1.254 15.305 1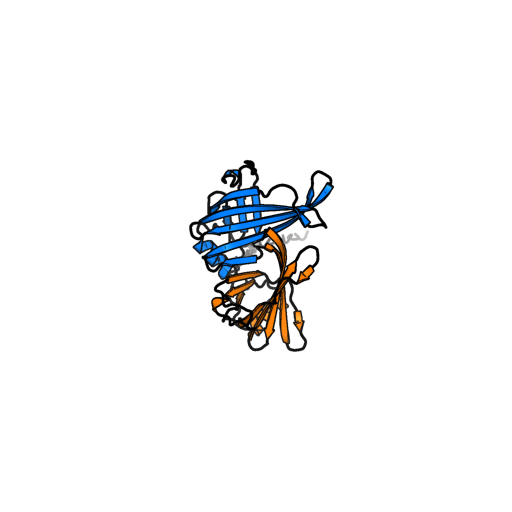 98.12 105 ARG A C 1
ATOM 793 O O . ARG A 1 105 ? -6.836 2.01 14.789 1 98.12 105 ARG A O 1
ATOM 800 N N . LEU A 1 106 ? -6.336 0.189 15.945 1 96.56 106 LEU A N 1
ATOM 801 C CA . LEU A 1 106 ? -7.699 -0.328 16.031 1 96.56 106 LEU A CA 1
ATOM 802 C C . LEU A 1 106 ? -8.633 0.691 16.672 1 96.56 106 LEU A C 1
ATOM 804 O O . LEU A 1 106 ? -9.82 0.745 16.344 1 96.56 106 LEU A O 1
ATOM 808 N N . ASP A 1 107 ? -8.117 1.52 17.562 1 96.94 107 ASP A N 1
ATOM 809 C CA . ASP A 1 107 ? -8.945 2.479 18.281 1 96.94 107 ASP A CA 1
ATOM 810 C C . ASP A 1 107 ? -9.141 3.758 17.469 1 96.94 107 ASP A C 1
ATOM 812 O O . ASP A 1 107 ? -9.82 4.684 17.906 1 96.94 107 ASP A O 1
ATOM 816 N N . GLY A 1 108 ? -8.461 3.838 16.297 1 98.12 108 GLY A N 1
ATOM 817 C CA . GLY A 1 108 ? -8.648 4.977 15.414 1 98.12 108 GLY A CA 1
ATOM 818 C C . GLY A 1 108 ? -7.531 6 15.516 1 98.12 108 GLY A C 1
ATOM 819 O O . GLY A 1 108 ? -7.457 6.926 14.711 1 98.12 108 GLY A O 1
ATOM 820 N N . ASP A 1 109 ? -6.66 5.832 16.578 1 98.69 109 ASP A N 1
ATOM 821 C CA . ASP A 1 109 ? -5.484 6.691 16.656 1 98.69 109 ASP A CA 1
ATOM 822 C C . ASP A 1 109 ? -4.543 6.441 15.477 1 98.69 109 ASP A C 1
ATOM 824 O O . ASP A 1 109 ? -4.387 5.305 15.031 1 98.69 109 ASP A O 1
ATOM 828 N N . ALA A 1 110 ? -3.939 7.531 15.109 1 98.75 110 ALA A N 1
ATOM 829 C CA . ALA A 1 110 ? -3.104 7.41 13.914 1 98.75 110 ALA A CA 1
ATOM 830 C C . ALA A 1 110 ? -1.796 8.18 14.078 1 98.75 110 ALA A C 1
ATOM 832 O O . ALA A 1 110 ? -1.758 9.219 14.742 1 98.75 110 ALA A O 1
ATOM 833 N N . GLU A 1 111 ? -0.832 7.672 13.516 1 98.31 111 GLU A N 1
ATOM 834 C CA . GLU A 1 111 ? 0.458 8.344 13.391 1 98.31 111 GLU A CA 1
ATOM 835 C C . GLU A 1 111 ? 0.832 8.562 11.93 1 98.31 111 GLU A C 1
ATOM 837 O O . GLU A 1 111 ? 0.799 7.625 11.125 1 98.31 111 GLU A O 1
ATOM 842 N N . LEU A 1 112 ? 1.153 9.781 11.672 1 98.06 112 LEU A N 1
ATOM 843 C CA . LEU A 1 112 ? 1.666 10.164 10.359 1 98.06 112 LEU A CA 1
ATOM 844 C C . LEU A 1 112 ? 3.135 10.562 10.445 1 98.06 112 LEU A C 1
ATOM 846 O O . LEU A 1 112 ? 3.5 11.43 11.25 1 98.06 112 LEU A O 1
ATOM 850 N N . THR A 1 113 ? 3.949 9.945 9.656 1 97.06 113 THR A N 1
ATOM 851 C CA . THR A 1 113 ? 5.363 10.305 9.633 1 97.06 113 THR A CA 1
ATOM 852 C C . THR A 1 113 ? 5.801 10.672 8.219 1 97.06 113 THR A C 1
ATOM 854 O O . THR A 1 113 ? 5.289 10.117 7.242 1 97.06 113 THR A O 1
ATOM 857 N N . MET A 1 114 ? 6.703 11.656 8.125 1 96.31 114 MET A N 1
ATOM 858 C CA . MET A 1 114 ? 7.297 12.062 6.855 1 96.31 114 MET A CA 1
ATOM 859 C C . MET A 1 114 ? 8.82 12.062 6.945 1 96.31 114 MET A C 1
ATOM 861 O O . MET A 1 114 ? 9.391 12.625 7.879 1 96.31 114 MET A O 1
ATOM 865 N N . VAL A 1 115 ? 9.383 11.414 6.008 1 97 115 VAL A N 1
ATOM 866 C CA . VAL A 1 115 ? 10.836 11.422 5.852 1 97 115 VAL A CA 1
ATOM 867 C C . VAL A 1 115 ? 11.203 11.93 4.461 1 97 115 VAL A C 1
ATOM 869 O O . VAL A 1 115 ? 10.523 11.625 3.48 1 97 115 VAL A O 1
ATOM 872 N N . VAL A 1 116 ? 12.297 12.695 4.391 1 96.69 116 VAL A N 1
ATOM 873 C CA . VAL A 1 116 ? 12.742 13.234 3.111 1 96.69 116 VAL A CA 1
ATOM 874 C C . VAL A 1 116 ? 14.133 12.695 2.785 1 96.69 116 VAL A C 1
ATOM 876 O O . VAL A 1 116 ? 15.008 12.648 3.652 1 96.69 116 VAL A O 1
ATOM 879 N N . PHE A 1 117 ? 14.305 12.273 1.571 1 97.81 117 PHE A N 1
ATOM 880 C CA . P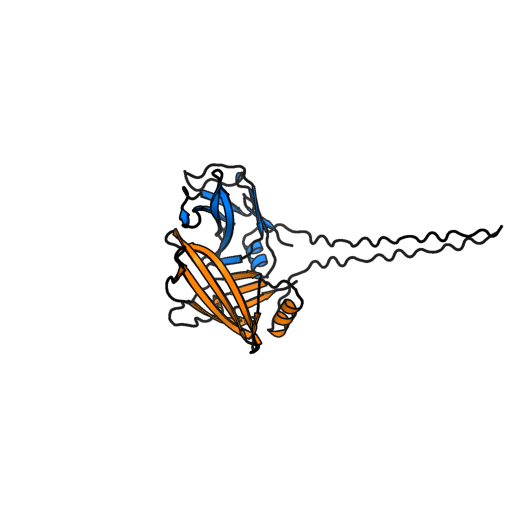HE A 1 117 ? 15.602 11.781 1.111 1 97.81 117 PHE A CA 1
ATOM 881 C C . PHE A 1 117 ? 16.141 12.656 -0.018 1 97.81 117 PHE A C 1
ATOM 883 O O . PHE A 1 117 ? 15.391 13.062 -0.909 1 97.81 117 PHE A O 1
ATOM 890 N N . ASN A 1 118 ? 17.469 12.883 0.101 1 97.94 118 ASN A N 1
ATOM 891 C CA . ASN A 1 118 ? 18.156 13.43 -1.066 1 97.94 118 ASN A CA 1
ATOM 892 C C . ASN A 1 118 ? 18.266 12.391 -2.182 1 97.94 118 ASN A C 1
ATOM 894 O O . ASN A 1 118 ? 18.578 11.227 -1.924 1 97.94 118 ASN A O 1
ATOM 898 N N . MET A 1 119 ? 18.016 12.844 -3.346 1 96.81 119 MET A N 1
ATOM 899 C CA . MET A 1 119 ? 18.172 11.953 -4.492 1 96.81 119 MET A CA 1
ATOM 900 C C . MET A 1 119 ? 19.391 12.352 -5.324 1 96.81 119 MET A C 1
ATOM 902 O O . MET A 1 119 ? 19.719 13.531 -5.438 1 96.81 119 MET A O 1
ATOM 906 N N . PRO A 1 120 ? 20.141 11.383 -5.727 1 94.75 120 PRO A N 1
ATOM 907 C CA . PRO A 1 120 ? 19.859 9.945 -5.828 1 94.75 120 PRO A CA 1
ATOM 908 C C . PRO A 1 120 ? 20.484 9.141 -4.688 1 94.75 120 PRO A C 1
ATOM 910 O O . PRO A 1 120 ? 20.391 7.914 -4.676 1 94.75 120 PRO A O 1
ATOM 913 N N . SER A 1 121 ? 20.984 9.828 -3.723 1 95.62 121 SER A N 1
ATOM 914 C CA . SER A 1 121 ? 21.781 9.125 -2.725 1 95.62 121 SER A CA 1
ATOM 915 C C . SER A 1 121 ? 20.906 8.453 -1.679 1 95.62 121 SER A C 1
ATOM 917 O O . SER A 1 121 ? 21.359 7.578 -0.942 1 95.62 121 SER A O 1
ATOM 919 N N . TYR A 1 122 ? 19.75 8.875 -1.47 1 96.75 122 TYR A N 1
ATOM 920 C CA . TYR A 1 122 ? 18.812 8.445 -0.446 1 96.75 122 TYR A CA 1
ATOM 921 C C . TYR A 1 122 ? 19.344 8.742 0.95 1 96.75 122 TYR A C 1
ATOM 923 O O . TYR A 1 122 ? 19.062 8 1.897 1 96.75 122 TYR A O 1
ATOM 931 N N . GLU A 1 123 ? 20.125 9.703 0.934 1 95.5 123 GLU A N 1
ATOM 932 C CA . GLU A 1 123 ? 20.484 10.234 2.242 1 95.5 123 GLU A CA 1
ATOM 933 C C . GLU A 1 123 ? 19.328 11.016 2.865 1 95.5 123 GLU A C 1
ATOM 935 O O . GLU A 1 123 ? 18.719 11.852 2.203 1 95.5 123 GLU A O 1
ATOM 940 N N . ARG A 1 124 ? 19.109 10.719 4.129 1 95.69 124 ARG A N 1
ATOM 941 C CA . ARG A 1 124 ? 18.031 11.422 4.812 1 95.69 124 ARG A CA 1
ATOM 942 C C . ARG A 1 124 ? 18.328 12.922 4.895 1 95.69 124 ARG A C 1
ATOM 944 O O . ARG A 1 124 ? 19.453 13.32 5.176 1 95.69 124 ARG A O 1
ATOM 951 N N . LYS A 1 125 ? 17.266 13.609 4.516 1 95.38 125 LYS A N 1
ATOM 952 C CA . LYS A 1 125 ? 17.359 15.062 4.629 1 95.38 125 LYS A CA 1
ATOM 953 C C . LYS A 1 125 ? 16.594 15.555 5.855 1 95.38 125 LYS A C 1
ATOM 955 O O . LYS A 1 125 ? 15.359 15.438 5.918 1 95.38 125 LYS A O 1
ATOM 960 N N . GLY A 1 126 ? 17.312 16.125 6.871 1 91.56 126 GLY A N 1
ATOM 961 C CA . GLY A 1 126 ? 16.688 16.672 8.062 1 91.56 126 GLY A CA 1
ATOM 962 C C . GLY A 1 126 ? 16.094 15.594 8.969 1 91.56 126 GLY A C 1
ATOM 963 O O . GLY A 1 126 ? 16.516 14.438 8.906 1 91.56 126 GLY A O 1
ATOM 964 N N . THR A 1 127 ? 15.211 16.031 9.875 1 93.12 127 THR A N 1
ATOM 965 C CA . THR A 1 127 ? 14.578 15.117 10.82 1 93.12 127 THR A CA 1
ATOM 966 C C . THR A 1 127 ? 13.227 14.648 10.289 1 93.12 127 THR A C 1
ATOM 968 O O . THR A 1 127 ? 12.609 15.32 9.461 1 93.12 127 THR A O 1
ATOM 971 N N . SER A 1 128 ? 12.867 13.492 10.766 1 94.19 128 SER A N 1
ATOM 972 C CA . SER A 1 128 ? 11.523 13.016 10.453 1 94.19 128 SER A CA 1
ATOM 973 C C . SER A 1 128 ? 10.461 13.859 11.156 1 94.19 128 SER A C 1
ATOM 975 O O . SER A 1 128 ? 10.633 14.242 12.312 1 94.19 128 SER A O 1
ATOM 977 N N . LEU A 1 129 ? 9.438 14.094 10.406 1 96.81 129 LEU A N 1
ATOM 978 C CA . LEU A 1 129 ? 8.273 14.734 11.023 1 96.81 129 LEU A CA 1
ATOM 979 C C . LEU A 1 129 ? 7.227 13.703 11.414 1 96.81 129 LEU A C 1
ATOM 981 O O . LEU A 1 129 ? 7.07 12.688 10.727 1 96.81 129 LEU A O 1
ATOM 985 N N . ALA A 1 130 ? 6.57 13.969 12.539 1 98.06 130 ALA A N 1
ATOM 986 C CA . ALA A 1 130 ? 5.52 13.062 12.984 1 98.06 130 ALA A CA 1
ATOM 987 C C . ALA A 1 130 ? 4.316 13.836 13.516 1 98.06 130 ALA A C 1
ATOM 989 O O . ALA A 1 130 ? 4.477 14.836 14.219 1 98.06 130 ALA A O 1
ATOM 990 N N . TYR A 1 131 ? 3.168 13.414 13.203 1 98.62 131 TYR A N 1
ATOM 991 C CA . TYR A 1 131 ? 1.924 13.969 13.719 1 98.62 131 TYR A CA 1
ATOM 992 C C . TYR A 1 131 ? 1.036 12.867 14.297 1 98.62 131 TYR A C 1
ATOM 994 O O . TYR A 1 131 ? 0.949 11.773 13.734 1 98.62 131 TYR A O 1
ATOM 1002 N N . LYS A 1 132 ? 0.438 13.148 15.406 1 98.75 132 LYS A N 1
ATOM 1003 C CA . LYS A 1 132 ? -0.593 12.289 15.984 1 98.75 132 LYS A CA 1
ATOM 1004 C C . LYS A 1 132 ? -1.988 12.773 15.602 1 98.75 132 LYS A C 1
ATOM 1006 O O . LYS A 1 132 ? -2.357 13.914 15.891 1 98.75 132 LYS A O 1
ATOM 1011 N N . CYS A 1 133 ? -2.672 11.969 14.945 1 98.69 133 CYS A N 1
ATOM 1012 C CA . CYS A 1 133 ? -4.012 12.25 14.445 1 98.69 133 CYS A CA 1
ATOM 1013 C C . CYS A 1 133 ? -4.988 11.148 14.852 1 98.69 133 CYS A C 1
ATOM 1015 O O . CYS A 1 133 ? -4.688 10.352 15.734 1 98.69 133 CYS A O 1
ATOM 1017 N N . ALA A 1 134 ? -6.215 11.211 14.289 1 98.81 134 ALA A N 1
ATOM 1018 C CA . ALA A 1 134 ? -7.207 10.164 14.484 1 98.81 134 ALA A CA 1
ATOM 1019 C C . ALA A 1 134 ? -8.258 10.172 13.375 1 98.81 134 ALA A C 1
ATOM 1021 O O . ALA A 1 134 ? -8.43 11.188 12.695 1 98.81 134 ALA A O 1
ATOM 1022 N N . ILE A 1 135 ? -8.844 9.016 13.242 1 98.75 135 ILE A N 1
ATOM 1023 C CA . ILE A 1 135 ? -10.023 8.992 12.391 1 98.75 135 ILE A CA 1
ATOM 1024 C C . ILE A 1 135 ? -11.031 10.031 12.867 1 98.75 135 ILE A C 1
ATOM 1026 O O . ILE A 1 135 ? -11.297 10.148 14.062 1 98.75 135 ILE A O 1
ATOM 1030 N N . SER A 1 136 ? -11.539 10.812 11.961 1 97.56 136 SER A N 1
ATOM 1031 C CA . SER A 1 136 ? -12.508 11.875 12.188 1 97.56 136 SER A CA 1
ATOM 1032 C C . SER A 1 136 ? -11.891 13.023 12.977 1 97.56 136 SER A C 1
ATOM 1034 O O . SER A 1 136 ? -12.602 13.906 13.461 1 97.56 136 SER A O 1
ATOM 1036 N N . HIS A 1 137 ? -10.633 13.031 13.281 1 98.44 137 HIS A N 1
ATOM 1037 C CA . HIS A 1 137 ? -9.867 14.125 13.875 1 98.44 137 HIS A CA 1
ATOM 1038 C C . HIS A 1 137 ? -8.508 14.273 13.188 1 98.44 137 HIS A C 1
ATOM 1040 O O . HIS A 1 137 ? -7.48 13.906 13.758 1 98.44 137 HIS A O 1
ATOM 1046 N N . GLY A 1 138 ? -8.469 14.906 12.07 1 98.69 138 GLY A N 1
ATOM 1047 C CA . GLY A 1 138 ? -7.289 15.102 11.242 1 98.69 138 GLY A CA 1
ATOM 1048 C C . GLY A 1 138 ? -7.254 14.188 10.031 1 98.69 138 GLY A C 1
ATOM 1049 O O . GLY A 1 138 ? -6.652 14.523 9.008 1 98.69 138 GLY A O 1
ATOM 1050 N N . LEU A 1 139 ? -7.918 13 10.195 1 98.81 139 LEU A N 1
ATOM 1051 C CA . LEU A 1 139 ? -8.023 12.07 9.078 1 98.81 139 LEU A CA 1
ATOM 1052 C C . LEU A 1 139 ? -9.477 11.789 8.734 1 98.81 139 LEU A C 1
ATOM 1054 O O . LEU A 1 139 ? -10.258 11.391 9.602 1 98.81 139 LEU A O 1
ATOM 1058 N N . SER A 1 140 ? -9.812 11.984 7.465 1 98.75 140 SER A N 1
ATOM 1059 C CA . SER A 1 140 ? -11.133 11.625 6.953 1 98.75 140 SER A CA 1
ATOM 1060 C C . SER A 1 140 ? -11.031 10.664 5.773 1 98.75 140 SER A C 1
ATOM 1062 O O . SER A 1 140 ? -10.227 10.883 4.859 1 98.75 140 SER A O 1
ATOM 1064 N N . PHE A 1 141 ? -11.891 9.672 5.879 1 98.69 141 PHE A N 1
ATOM 1065 C CA . PHE A 1 141 ? -11.867 8.641 4.848 1 98.69 141 PHE A CA 1
ATOM 1066 C C . PHE A 1 141 ? -13.18 8.609 4.078 1 98.69 141 PHE A C 1
ATOM 1068 O O . PHE A 1 141 ? -14.25 8.773 4.664 1 98.69 141 PHE A O 1
ATOM 1075 N N . PHE A 1 142 ? -13 8.336 2.748 1 98.12 142 PHE A N 1
ATOM 1076 C CA . PHE A 1 142 ? -14.164 8.359 1.868 1 98.12 142 PHE A CA 1
ATOM 1077 C C . PHE A 1 142 ? -14.141 7.164 0.921 1 98.12 142 PHE A C 1
ATOM 1079 O O . PHE A 1 142 ? -13.086 6.766 0.436 1 98.12 142 PHE A O 1
ATOM 1086 N N . ALA A 1 143 ? -15.305 6.645 0.711 1 95.94 143 ALA A N 1
ATOM 1087 C CA . ALA A 1 143 ? -15.484 5.609 -0.303 1 95.94 143 ALA A CA 1
ATOM 1088 C C . ALA A 1 143 ? -16.797 5.809 -1.064 1 95.94 143 ALA A C 1
ATOM 1090 O O . ALA A 1 143 ? -17.703 6.492 -0.582 1 95.94 143 ALA A O 1
ATOM 1091 N N . PRO A 1 144 ? -16.906 5.273 -2.307 1 89.75 144 PRO A N 1
ATOM 1092 C CA . PRO A 1 144 ? -18.172 5.375 -3.021 1 89.75 144 PRO A CA 1
ATOM 1093 C C . PRO A 1 144 ? -19.312 4.656 -2.303 1 89.75 144 PRO A C 1
ATOM 1095 O O . PRO A 1 144 ? -19.078 3.719 -1.54 1 89.75 144 PRO A O 1
ATOM 1098 N N . MET B 1 1 ? -60.531 26 -40.938 1 31.14 1 MET B N 1
ATOM 1099 C CA . MET B 1 1 ? -60.219 25.594 -39.562 1 31.14 1 MET B CA 1
ATOM 1100 C C . MET B 1 1 ? -59.125 24.531 -39.562 1 31.14 1 MET B C 1
ATOM 1102 O O . MET B 1 1 ? -59.375 23.375 -39.938 1 31.14 1 MET B O 1
ATOM 1106 N N . LYS B 1 2 ? -57.781 24.891 -40.094 1 41.53 2 LYS B N 1
ATOM 1107 C CA . LYS B 1 2 ? -56.625 24.047 -40.219 1 41.53 2 LYS B CA 1
ATOM 1108 C C . LYS B 1 2 ? -56.281 23.375 -38.875 1 41.53 2 LYS B C 1
ATOM 1110 O O . LYS B 1 2 ? -56.125 24.062 -37.875 1 41.53 2 LYS B O 1
ATOM 1115 N N . LEU B 1 3 ? -56.656 22.109 -38.656 1 37.12 3 LEU B N 1
ATOM 1116 C CA . LEU B 1 3 ? -56.438 21.219 -37.5 1 37.12 3 LEU B CA 1
ATOM 1117 C C . LEU B 1 3 ? -54.938 21.031 -37.25 1 37.12 3 LEU B C 1
ATOM 1119 O O . LEU B 1 3 ? -54.188 20.594 -38.125 1 37.12 3 LEU B O 1
ATOM 1123 N N . MET B 1 4 ? -54.344 22 -36.5 1 42.72 4 MET B N 1
ATOM 1124 C CA . MET B 1 4 ? -53 21.922 -35.938 1 42.72 4 MET B CA 1
ATOM 1125 C C . MET B 1 4 ? -52.781 20.609 -35.219 1 42.72 4 MET B C 1
ATOM 1127 O O . MET B 1 4 ? -53.562 20.25 -34.312 1 42.72 4 MET B O 1
ATOM 1131 N N . LEU B 1 5 ? -52.344 19.531 -35.875 1 45.59 5 LEU B N 1
ATOM 1132 C CA . LEU B 1 5 ? -52 18.25 -35.25 1 45.59 5 LEU B CA 1
ATOM 1133 C C . LEU B 1 5 ? -50.969 18.438 -34.156 1 45.59 5 LEU B C 1
ATOM 1135 O O . LEU B 1 5 ? -49.938 19.078 -34.406 1 45.59 5 LEU B O 1
ATOM 1139 N N . PRO B 1 6 ? -51.281 18.281 -32.812 1 44.84 6 PRO B N 1
ATOM 1140 C CA . PRO B 1 6 ? -50.375 18.344 -31.688 1 44.84 6 PRO B CA 1
ATOM 1141 C C . PRO B 1 6 ? -49.281 17.281 -31.75 1 44.84 6 PRO B C 1
ATOM 1143 O O . PRO B 1 6 ? -49.562 16.109 -31.969 1 44.84 6 PRO B O 1
ATOM 1146 N N . THR B 1 7 ? -48.156 17.5 -32.469 1 44.78 7 THR B N 1
ATOM 1147 C CA . THR B 1 7 ? -47.062 16.562 -32.406 1 44.78 7 THR B CA 1
ATOM 1148 C C . THR B 1 7 ? -46.594 16.344 -30.984 1 44.78 7 THR B C 1
ATOM 1150 O O . THR B 1 7 ? -46.219 17.312 -30.297 1 44.78 7 THR B O 1
ATOM 1153 N N . LEU B 1 8 ? -47.094 15.305 -30.297 1 42.22 8 LEU B N 1
ATOM 1154 C CA . LEU B 1 8 ? -46.625 14.867 -28.969 1 42.22 8 LEU B CA 1
ATOM 1155 C C . LEU B 1 8 ? -45.156 14.492 -29 1 42.22 8 LEU B C 1
ATOM 1157 O O . LEU B 1 8 ? -44.75 13.594 -29.75 1 42.22 8 LEU B O 1
ATOM 1161 N N . PHE B 1 9 ? -44.281 15.508 -28.812 1 43.56 9 PHE B N 1
ATOM 1162 C CA . PHE B 1 9 ? -42.844 15.234 -28.641 1 43.56 9 PHE B CA 1
ATOM 1163 C C . PHE B 1 9 ? -42.594 14.352 -27.422 1 43.56 9 PHE B C 1
ATOM 1165 O O . PHE B 1 9 ? -42.969 14.719 -26.297 1 43.56 9 PHE B O 1
ATOM 1172 N N . GLY B 1 10 ? -42.594 13.047 -27.562 1 41.03 10 GLY B N 1
ATOM 1173 C CA . GLY B 1 10 ? -42.25 12.125 -26.5 1 41.03 10 GLY B CA 1
ATOM 1174 C C . GLY B 1 10 ? -40.875 12.32 -25.953 1 41.03 10 GLY B C 1
ATOM 1175 O O . GLY B 1 10 ? -39.906 12.352 -26.719 1 41.03 10 GLY B O 1
ATOM 1176 N N . ILE B 1 11 ? -40.719 12.984 -24.797 1 39 11 ILE B N 1
ATOM 1177 C CA . ILE B 1 11 ? -39.469 13.133 -24.031 1 39 11 ILE B CA 1
ATOM 1178 C C . ILE B 1 11 ? -38.938 11.758 -23.641 1 39 11 ILE B C 1
ATOM 1180 O O . ILE B 1 11 ? -39.594 11.016 -22.906 1 39 11 ILE B O 1
ATOM 1184 N N . LEU B 1 12 ? -38.125 11.086 -24.484 1 42.75 12 LEU B N 1
ATOM 1185 C CA . LEU B 1 12 ? -37.406 9.898 -24.031 1 42.75 12 LEU B CA 1
ATOM 1186 C C . LEU B 1 12 ? -36.5 10.219 -22.844 1 42.75 12 LEU B C 1
ATOM 1188 O O . LEU B 1 12 ? -35.562 11.008 -22.969 1 42.75 12 LEU B O 1
ATOM 1192 N N . LEU B 1 13 ? -37 10.117 -21.641 1 41.19 13 LEU B N 1
ATOM 1193 C CA . LEU B 1 13 ? -36.188 10.164 -20.422 1 41.19 13 LEU B CA 1
ATOM 1194 C C . LEU B 1 13 ? -35.188 9.023 -20.391 1 41.19 13 LEU B C 1
ATOM 1196 O O . LEU B 1 13 ? -35.562 7.859 -20.266 1 41.19 13 LEU B O 1
ATOM 1200 N N . ALA B 1 14 ? -34.031 9.188 -20.922 1 39.06 14 ALA B N 1
ATOM 1201 C CA . ALA B 1 14 ? -32.938 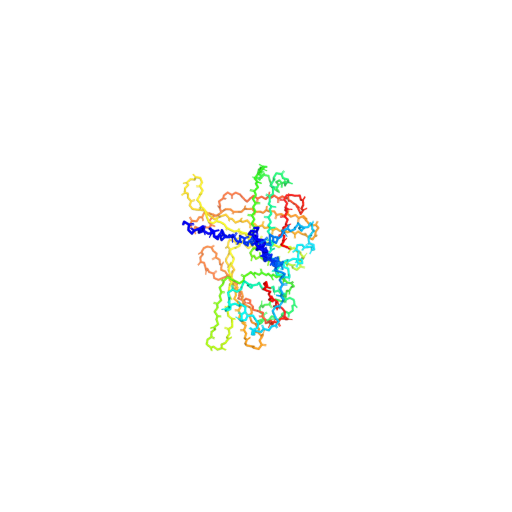8.242 -20.672 1 39.06 14 ALA B CA 1
ATOM 1202 C C . ALA B 1 14 ? -32.594 8.18 -19.188 1 39.06 14 ALA B C 1
ATOM 1204 O O . ALA B 1 14 ? -32.25 9.195 -18.578 1 39.06 14 ALA B O 1
ATOM 1205 N N . THR B 1 15 ? -33.188 7.277 -18.469 1 40.38 15 THR B N 1
ATOM 1206 C CA . THR B 1 15 ? -32.75 6.988 -17.109 1 40.38 15 THR B CA 1
ATOM 1207 C C . THR B 1 15 ? -31.25 6.719 -17.078 1 40.38 15 THR B C 1
ATOM 1209 O O . THR B 1 15 ? -30.75 5.844 -17.797 1 40.38 15 THR B O 1
ATOM 1212 N N . ALA B 1 16 ? -30.406 7.641 -16.906 1 37.75 16 ALA B N 1
ATOM 1213 C CA . ALA B 1 16 ? -29.016 7.359 -16.547 1 37.75 16 ALA B CA 1
ATOM 1214 C C . ALA B 1 16 ? -28.953 6.387 -15.367 1 37.75 16 ALA B C 1
ATOM 1216 O O . ALA B 1 16 ? -29.531 6.641 -14.305 1 37.75 16 ALA B O 1
ATOM 1217 N N . ALA B 1 17 ? -28.906 4.988 -15.656 1 39.81 17 ALA B N 1
ATOM 1218 C CA . ALA B 1 17 ? -28.578 4.051 -14.586 1 39.81 17 ALA B CA 1
ATOM 1219 C C . ALA B 1 17 ? -27.422 4.578 -13.734 1 39.81 17 ALA B C 1
ATOM 1221 O O . ALA B 1 17 ? -26.328 4.824 -14.242 1 39.81 17 ALA B O 1
ATOM 1222 N N . ASN B 1 18 ? -27.656 5.371 -12.781 1 42.62 18 ASN B N 1
ATOM 1223 C CA . ASN B 1 18 ? -26.672 5.555 -11.719 1 42.62 18 ASN B CA 1
ATOM 1224 C C . ASN B 1 18 ? -25.984 4.242 -11.359 1 42.62 18 ASN B C 1
ATOM 1226 O O . ASN B 1 18 ? -26.578 3.391 -10.688 1 42.62 18 ASN B O 1
ATOM 1230 N N . ALA B 1 19 ? -25.391 3.547 -12.211 1 42.09 19 ALA B N 1
ATOM 1231 C CA . ALA B 1 19 ? -24.656 2.361 -11.773 1 42.09 19 ALA B CA 1
ATOM 1232 C C . ALA B 1 19 ? -23.828 2.656 -10.516 1 42.09 19 ALA B C 1
ATOM 1234 O O . ALA B 1 19 ? -22.844 3.387 -10.578 1 42.09 19 ALA B O 1
ATOM 1235 N N . ALA B 1 20 ? -24.406 2.914 -9.438 1 47.94 20 ALA B N 1
ATOM 1236 C CA . ALA B 1 20 ? -23.641 2.785 -8.203 1 47.94 20 ALA B CA 1
ATOM 1237 C C . ALA B 1 20 ? -22.625 1.652 -8.297 1 47.94 20 ALA B C 1
ATOM 1239 O O . ALA B 1 20 ? -23 0.489 -8.469 1 47.94 20 ALA B O 1
ATOM 1240 N N . ASN B 1 21 ? -21.484 1.676 -9.055 1 55.91 21 ASN B N 1
ATOM 1241 C CA . ASN B 1 21 ? -20.562 0.621 -9.461 1 55.91 21 ASN B CA 1
ATOM 1242 C C . ASN B 1 21 ? -20.078 -0.192 -8.258 1 55.91 21 ASN B C 1
ATOM 1244 O O . ASN B 1 21 ? -19.047 0.132 -7.66 1 55.91 21 ASN B O 1
ATOM 1248 N N . ASP B 1 22 ? -21.031 -0.792 -7.57 1 72.62 22 ASP B N 1
ATOM 1249 C CA . ASP B 1 22 ? -20.703 -1.708 -6.48 1 72.62 22 ASP B CA 1
ATOM 1250 C C . ASP B 1 22 ? -19.625 -2.709 -6.91 1 72.62 22 ASP B C 1
ATOM 1252 O O . ASP B 1 22 ? -19.703 -3.264 -8.008 1 72.62 22 ASP B O 1
ATOM 1256 N N . SER B 1 23 ? -18.516 -2.797 -6.145 1 86.25 23 SER B N 1
ATOM 1257 C CA . SER B 1 23 ? -17.453 -3.771 -6.379 1 86.25 23 SER B CA 1
ATOM 1258 C C . SER B 1 23 ? -17.953 -5.195 -6.176 1 86.25 23 SER B C 1
ATOM 1260 O O . SER B 1 23 ? -18.703 -5.469 -5.234 1 86.25 23 SER B O 1
ATOM 1262 N N . HIS B 1 24 ? -17.797 -6.086 -7.262 1 92.69 24 HIS B N 1
ATOM 1263 C CA . HIS B 1 24 ? -18.156 -7.488 -7.113 1 92.69 24 HIS B CA 1
ATOM 1264 C C . HIS B 1 24 ? -16.922 -8.383 -7.129 1 92.69 24 HIS B C 1
ATOM 1266 O O . HIS B 1 24 ? -15.891 -8.016 -7.711 1 92.69 24 HIS B O 1
ATOM 1272 N N . VAL B 1 25 ? -17.094 -9.57 -6.547 1 96.88 25 VAL B N 1
ATOM 1273 C CA . VAL B 1 25 ? -16.016 -10.539 -6.414 1 96.88 25 VAL B CA 1
ATOM 1274 C C . VAL B 1 25 ? -15.852 -11.32 -7.723 1 96.88 25 VAL B C 1
ATOM 1276 O O . VAL B 1 25 ? -16.844 -11.711 -8.344 1 96.88 25 VAL B O 1
ATOM 1279 N N . LEU B 1 26 ? -14.656 -11.406 -8.188 1 97.94 26 LEU B N 1
ATOM 1280 C CA . LEU B 1 26 ? -14.289 -12.312 -9.266 1 97.94 26 LEU B CA 1
ATOM 1281 C C . LEU B 1 26 ? -13.781 -13.641 -8.711 1 97.94 26 LEU B C 1
ATOM 1283 O O . LEU B 1 26 ? -12.656 -13.719 -8.219 1 97.94 26 LEU B O 1
ATOM 1287 N N . ALA B 1 27 ? -14.477 -14.75 -8.93 1 97.12 27 ALA B N 1
ATOM 1288 C CA . ALA B 1 27 ? -14.258 -15.961 -8.141 1 97.12 27 ALA B CA 1
ATOM 1289 C C . ALA B 1 27 ? -13.398 -16.969 -8.898 1 97.12 27 ALA B C 1
ATOM 1291 O O . ALA B 1 27 ? -12.953 -17.969 -8.336 1 97.12 27 ALA B O 1
ATOM 1292 N N . THR B 1 28 ? -13.211 -16.719 -10.195 1 97.44 28 THR B N 1
ATOM 1293 C CA . THR B 1 28 ? -12.469 -17.688 -11 1 97.44 28 THR B CA 1
ATOM 1294 C C . THR B 1 28 ? -11.43 -16.984 -11.867 1 97.44 28 THR B C 1
ATOM 1296 O O . THR B 1 28 ? -11.539 -15.781 -12.133 1 97.44 28 THR B O 1
ATOM 1299 N N . PHE B 1 29 ? -10.453 -17.844 -12.359 1 98 29 PHE B N 1
ATOM 1300 C CA . PHE B 1 29 ? -9.414 -17.312 -13.234 1 98 29 PHE B CA 1
ATOM 1301 C C . PHE B 1 29 ? -10.031 -16.734 -14.508 1 98 29 PHE B C 1
ATOM 1303 O O . PHE B 1 29 ? -9.719 -15.602 -14.891 1 98 29 PHE B O 1
ATOM 1310 N N . PRO B 1 30 ? -10.984 -17.375 -15.164 1 97.56 30 PRO B N 1
ATOM 1311 C CA . PRO B 1 30 ? -11.555 -16.797 -16.375 1 97.56 30 PRO B CA 1
ATOM 1312 C C . PRO B 1 30 ? -12.25 -15.461 -16.125 1 97.56 30 PRO B C 1
ATOM 1314 O O . PRO B 1 30 ? -12.172 -14.547 -16.953 1 97.56 30 PRO B O 1
ATOM 1317 N N . GLU B 1 31 ? -12.891 -15.312 -15.008 1 97.81 31 GLU B N 1
ATOM 1318 C CA . GLU B 1 31 ? -13.555 -14.055 -14.68 1 97.81 31 GLU B CA 1
ATOM 1319 C C . GLU B 1 31 ? -12.539 -12.93 -14.516 1 97.81 31 GLU B C 1
ATOM 1321 O O . GLU B 1 31 ? -12.758 -11.812 -14.992 1 97.81 31 GLU B O 1
ATOM 1326 N N . ILE B 1 32 ? -11.484 -13.25 -13.82 1 98.5 32 ILE B N 1
ATOM 1327 C CA . ILE B 1 32 ? -10.438 -12.273 -13.578 1 98.5 32 ILE B CA 1
ATOM 1328 C C . ILE B 1 32 ? -9.789 -11.867 -14.906 1 98.5 32 ILE B C 1
ATOM 1330 O O . ILE B 1 32 ? -9.641 -10.672 -15.188 1 98.5 32 ILE B O 1
ATOM 1334 N N . ALA B 1 33 ? -9.477 -12.844 -15.688 1 97.88 33 ALA B N 1
ATOM 1335 C CA . ALA B 1 33 ? -8.852 -12.586 -16.984 1 97.88 33 ALA B CA 1
ATOM 1336 C C . ALA B 1 33 ? -9.758 -11.742 -17.875 1 97.88 33 ALA B C 1
ATOM 1338 O O . ALA B 1 33 ? -9.297 -10.812 -18.531 1 97.88 33 ALA B O 1
ATOM 1339 N N . LEU B 1 34 ? -10.992 -12.039 -17.906 1 97.56 34 LEU B N 1
ATOM 1340 C CA . LEU B 1 34 ? -11.938 -11.305 -18.734 1 97.56 34 LEU B CA 1
ATOM 1341 C C . LEU B 1 34 ? -12.031 -9.852 -18.281 1 97.56 34 LEU B C 1
ATOM 1343 O O . LEU B 1 34 ? -12.016 -8.938 -19.125 1 97.56 34 LEU B O 1
ATOM 1347 N N . ALA B 1 35 ? -12.125 -9.664 -16.969 1 97.81 35 ALA B N 1
ATOM 1348 C CA . ALA B 1 35 ? -12.188 -8.297 -16.469 1 97.81 35 ALA B CA 1
ATOM 1349 C C . ALA B 1 35 ? -10.961 -7.496 -16.906 1 97.81 35 ALA B C 1
ATOM 1351 O O . ALA B 1 35 ? -11.094 -6.395 -17.438 1 97.81 35 ALA B O 1
ATOM 1352 N N . LEU B 1 36 ? -9.812 -8.078 -16.734 1 97.88 36 LEU B N 1
ATOM 1353 C CA . LEU B 1 36 ? -8.57 -7.395 -17.062 1 97.88 36 LEU B CA 1
ATOM 1354 C C . LEU B 1 36 ? -8.477 -7.133 -18.562 1 97.88 36 LEU B C 1
ATOM 1356 O O . LEU B 1 36 ? -8.133 -6.023 -18.984 1 97.88 36 LEU B O 1
ATOM 1360 N N . THR B 1 37 ? -8.875 -8.102 -19.391 1 97.5 37 THR B N 1
ATOM 1361 C CA . THR B 1 37 ? -8.664 -8 -20.828 1 97.5 37 THR B CA 1
ATOM 1362 C C . THR B 1 37 ? -9.742 -7.141 -21.469 1 97.5 37 THR B C 1
ATOM 1364 O O . THR B 1 37 ? -9.625 -6.766 -22.641 1 97.5 37 THR B O 1
ATOM 1367 N N . THR B 1 38 ? -10.727 -6.824 -20.75 1 97.38 38 THR B N 1
ATOM 1368 C CA . THR B 1 38 ? -11.734 -5.918 -21.281 1 97.38 38 THR B CA 1
ATOM 1369 C C . THR B 1 38 ? -11.609 -4.535 -20.656 1 97.38 38 THR B C 1
ATOM 1371 O O . THR B 1 38 ? -12.5 -3.697 -20.781 1 97.38 38 THR B O 1
ATOM 1374 N N . GLY B 1 39 ? -10.562 -4.281 -19.875 1 95.88 39 GLY B N 1
ATOM 1375 C CA . GLY B 1 39 ? -10.156 -2.947 -19.469 1 95.88 39 GLY B CA 1
ATOM 1376 C C . GLY B 1 39 ? -10.766 -2.518 -18.141 1 95.88 39 GLY B C 1
ATOM 1377 O O . GLY B 1 39 ? -10.742 -1.335 -17.797 1 95.88 39 GLY B O 1
ATOM 1378 N N . LYS B 1 40 ? -11.398 -3.426 -17.359 1 95.12 40 LYS B N 1
ATOM 1379 C CA . LYS B 1 40 ? -11.914 -3.088 -16.031 1 95.12 40 LYS B CA 1
ATOM 1380 C C . LYS B 1 40 ? -10.797 -3.01 -15.008 1 95.12 40 LYS B C 1
ATOM 1382 O O . LYS B 1 40 ? -9.859 -3.809 -15.039 1 95.12 40 LYS B O 1
ATOM 1387 N N . PRO B 1 41 ? -10.938 -2.059 -14.078 1 94.19 41 PRO B N 1
ATOM 1388 C CA . PRO B 1 41 ? -10 -2.096 -12.953 1 94.19 41 PRO B CA 1
ATOM 1389 C C . PRO B 1 41 ? -10.234 -3.287 -12.031 1 94.19 41 PRO B C 1
ATOM 1391 O O . PRO B 1 41 ? -11.383 -3.654 -11.766 1 94.19 41 PRO B O 1
ATOM 1394 N N . VAL B 1 42 ? -9.164 -3.875 -11.617 1 96.25 42 VAL B N 1
ATOM 1395 C CA . VAL B 1 42 ? -9.266 -5.023 -10.727 1 96.25 42 VAL B CA 1
ATOM 1396 C C . VAL B 1 42 ? -8.422 -4.785 -9.477 1 96.25 42 VAL B C 1
ATOM 1398 O O . VAL B 1 42 ? -7.246 -4.422 -9.578 1 96.25 42 VAL B O 1
ATOM 1401 N N . ASP B 1 43 ? -9.039 -5.004 -8.352 1 96.94 43 ASP B N 1
ATOM 1402 C CA . ASP B 1 43 ? -8.352 -4.973 -7.066 1 96.94 43 ASP B CA 1
ATOM 1403 C C . ASP B 1 43 ? -8.133 -6.387 -6.523 1 96.94 43 ASP B C 1
ATOM 1405 O O . ASP B 1 43 ? -8.992 -7.254 -6.68 1 96.94 43 ASP B O 1
ATOM 1409 N N . VAL B 1 44 ? -6.977 -6.516 -5.859 1 97.94 44 VAL B N 1
ATOM 1410 C CA . VAL B 1 44 ? -6.719 -7.797 -5.219 1 97.94 44 VAL B CA 1
ATOM 1411 C C . VAL B 1 44 ? -6.5 -7.59 -3.719 1 97.94 44 VAL B C 1
ATOM 1413 O O . VAL B 1 44 ? -5.812 -6.656 -3.311 1 97.94 44 VAL B O 1
ATOM 1416 N N . MET B 1 45 ? -7.125 -8.383 -2.939 1 98.12 45 MET B N 1
ATOM 1417 C CA . MET B 1 45 ? -6.902 -8.492 -1.501 1 98.12 45 MET B CA 1
ATOM 1418 C C . MET B 1 45 ? -6.219 -9.812 -1.157 1 98.12 45 MET B C 1
ATOM 1420 O O . MET B 1 45 ? -6.648 -10.875 -1.608 1 98.12 45 MET B O 1
ATOM 1424 N N . VAL B 1 46 ? -5.176 -9.711 -0.398 1 98.25 46 VAL B N 1
ATOM 1425 C CA . VAL B 1 46 ? -4.402 -10.867 0.038 1 98.25 46 VAL B CA 1
ATOM 1426 C C . VAL B 1 46 ? -4.613 -11.102 1.534 1 98.25 46 VAL B C 1
ATOM 1428 O O . VAL B 1 46 ? -4.488 -10.164 2.332 1 98.25 46 VAL B O 1
ATOM 1431 N N . ASP B 1 47 ? -4.918 -12.242 1.93 1 98.31 47 ASP B N 1
ATOM 1432 C CA . ASP B 1 47 ? -4.922 -12.711 3.312 1 98.31 47 ASP B CA 1
ATOM 1433 C C . ASP B 1 47 ? -3.932 -13.852 3.51 1 98.31 47 ASP B C 1
ATOM 1435 O O . ASP B 1 47 ? -4.258 -15.016 3.254 1 98.31 47 ASP B O 1
ATOM 1439 N N . LEU B 1 48 ? -2.789 -13.531 4.074 1 97.94 48 LEU B N 1
ATOM 1440 C CA . LEU B 1 48 ? -1.703 -14.508 4.113 1 97.94 48 LEU B CA 1
ATOM 1441 C C . LEU B 1 48 ? -1.98 -15.586 5.152 1 97.94 48 LEU B C 1
ATOM 1443 O O . LEU B 1 48 ? -1.332 -16.641 5.148 1 97.94 48 LEU B O 1
ATOM 1447 N N . SER B 1 49 ? -2.943 -15.305 6.055 1 97.69 49 SER B N 1
ATOM 1448 C CA . SER B 1 49 ? -3.285 -16.328 7.027 1 97.69 49 SER B CA 1
ATOM 1449 C C . SER B 1 49 ? -3.93 -17.547 6.352 1 97.69 49 SER B C 1
ATOM 1451 O O . SER B 1 49 ? -4 -18.625 6.938 1 97.69 49 SER B O 1
ATOM 1453 N N . LEU B 1 50 ? -4.379 -17.391 5.145 1 98.38 50 LEU B N 1
ATOM 1454 C CA . LEU B 1 50 ? -5.047 -18.469 4.414 1 98.38 50 LEU B CA 1
ATOM 1455 C C . LEU B 1 50 ? -4.102 -19.094 3.396 1 98.38 50 LEU B C 1
ATOM 1457 O O . LEU B 1 50 ? -4.508 -19.969 2.631 1 98.38 50 LEU B O 1
ATOM 1461 N N . CYS B 1 51 ? -2.865 -18.625 3.355 1 98.56 51 CYS B N 1
ATOM 1462 C CA . CYS B 1 51 ? -1.834 -19.156 2.467 1 98.56 51 CYS B CA 1
ATOM 1463 C C . CYS B 1 51 ? -0.859 -20.047 3.229 1 98.56 51 CYS B C 1
ATOM 1465 O O . CYS B 1 51 ? -0.907 -20.109 4.457 1 98.56 51 CYS B O 1
ATOM 1467 N N . THR B 1 52 ? -0.066 -20.75 2.49 1 98.06 52 THR B N 1
ATOM 1468 C CA . THR B 1 52 ? 0.952 -21.594 3.104 1 98.06 52 THR B CA 1
ATOM 1469 C C . THR B 1 52 ? 2.35 -21.141 2.699 1 98.06 52 THR B C 1
ATOM 1471 O O . THR B 1 52 ? 2.594 -20.812 1.533 1 98.06 52 THR B O 1
ATOM 1474 N N . PRO B 1 53 ? 3.26 -21.078 3.68 1 97.81 53 PRO B N 1
ATOM 1475 C CA . PRO B 1 53 ? 4.645 -20.766 3.311 1 97.81 53 PRO B CA 1
ATOM 1476 C C . PRO B 1 53 ? 5.184 -21.688 2.221 1 97.81 53 PRO B C 1
ATOM 1478 O O . PRO B 1 53 ? 4.996 -22.906 2.289 1 97.81 53 PRO B O 1
ATOM 1481 N N . GLY B 1 54 ? 5.828 -21.078 1.181 1 97.31 54 GLY B N 1
ATOM 1482 C CA . GLY B 1 54 ? 6.301 -21.828 0.032 1 97.31 54 GLY B CA 1
ATOM 1483 C C . GLY B 1 54 ? 7.73 -22.312 0.184 1 97.31 54 GLY B C 1
ATOM 1484 O O . GLY B 1 54 ? 8.211 -23.125 -0.614 1 97.31 54 GLY B O 1
ATOM 1485 N N . THR B 1 55 ? 8.422 -21.703 1.163 1 94.81 55 THR B N 1
ATOM 1486 C CA . THR B 1 55 ? 9.789 -22.109 1.46 1 94.81 55 THR B CA 1
ATOM 1487 C C . THR B 1 55 ? 10 -22.25 2.965 1 94.81 55 THR B C 1
ATOM 1489 O O . THR B 1 55 ? 9.219 -21.719 3.758 1 94.81 55 THR B O 1
ATOM 1492 N N . ASP B 1 56 ? 11.016 -22.828 3.414 1 93.44 56 ASP B N 1
ATOM 1493 C CA . ASP B 1 56 ? 11.312 -23.031 4.828 1 93.44 56 ASP B CA 1
ATOM 1494 C C . ASP B 1 56 ? 11.617 -21.703 5.52 1 93.44 56 ASP B C 1
ATOM 1496 O O . ASP B 1 56 ? 11.367 -21.547 6.715 1 93.44 56 ASP B O 1
ATOM 1500 N N . ASP B 1 57 ? 12.07 -20.75 4.809 1 93.06 57 ASP B N 1
ATOM 1501 C CA . ASP B 1 57 ? 12.484 -19.469 5.371 1 93.06 57 ASP B CA 1
ATOM 1502 C C . ASP B 1 57 ? 11.297 -18.516 5.48 1 93.06 57 ASP B C 1
ATOM 1504 O O . ASP B 1 57 ? 11.422 -17.438 6.059 1 93.06 57 ASP B O 1
ATOM 1508 N N . THR B 1 58 ? 10.219 -18.953 4.918 1 96.81 58 THR B N 1
ATOM 1509 C CA . THR B 1 58 ? 9.039 -18.094 4.93 1 96.81 58 THR B CA 1
ATOM 1510 C C . THR B 1 58 ? 8.195 -18.344 6.176 1 96.81 58 THR B C 1
ATOM 1512 O O . THR B 1 58 ? 7.637 -19.438 6.34 1 96.81 58 THR B O 1
ATOM 1515 N N . PRO B 1 59 ? 8.109 -17.375 7.016 1 94.31 59 PRO B N 1
ATOM 1516 C CA . PRO B 1 59 ? 7.293 -17.578 8.211 1 94.31 59 PRO B CA 1
ATOM 1517 C C . PRO B 1 59 ? 5.797 -17.453 7.938 1 94.31 59 PRO B C 1
ATOM 1519 O O . PRO B 1 59 ? 5.387 -16.688 7.059 1 94.31 59 PRO B O 1
ATOM 1522 N N . PRO B 1 60 ? 5.004 -18.266 8.766 1 95.38 60 PRO B N 1
ATOM 1523 C CA . PRO B 1 60 ? 3.572 -17.953 8.727 1 95.38 60 PRO B CA 1
ATOM 1524 C C . PRO B 1 60 ? 3.25 -16.562 9.25 1 95.38 60 PRO B C 1
ATOM 1526 O O . PRO B 1 60 ? 3.982 -16.031 10.086 1 95.38 60 PRO B O 1
ATOM 1529 N N . THR B 1 61 ? 2.26 -15.984 8.703 1 95.88 61 THR B N 1
ATOM 1530 C CA . THR B 1 61 ? 1.85 -14.648 9.125 1 95.88 61 THR B CA 1
ATOM 1531 C C . THR B 1 61 ? 0.344 -14.461 8.953 1 95.88 61 THR B C 1
ATOM 1533 O O . THR B 1 61 ? -0.293 -15.203 8.203 1 95.88 61 THR B O 1
ATOM 1536 N N . LYS B 1 62 ? -0.197 -13.453 9.695 1 96.31 62 LYS B N 1
ATOM 1537 C CA . LYS B 1 62 ? -1.61 -13.109 9.555 1 96.31 62 LYS B CA 1
ATOM 1538 C C . LYS B 1 62 ? -1.79 -11.805 8.789 1 96.31 62 LYS B C 1
ATOM 1540 O O . LYS B 1 62 ? -2.885 -11.234 8.766 1 96.31 62 LYS B O 1
ATOM 1545 N N . THR B 1 63 ? -0.759 -11.398 8.148 1 95.94 63 THR B N 1
ATOM 1546 C CA . THR B 1 63 ? -0.772 -10.141 7.402 1 95.94 63 THR B CA 1
ATOM 1547 C C . THR B 1 63 ? -1.77 -10.203 6.25 1 95.94 63 THR B C 1
ATOM 1549 O O . THR B 1 63 ? -1.851 -11.211 5.547 1 95.94 63 THR B O 1
ATOM 1552 N N . ARG B 1 64 ? -2.545 -9.062 6.172 1 97.62 64 ARG B N 1
ATOM 1553 C CA . ARG B 1 64 ? -3.406 -8.859 5.012 1 97.62 64 ARG B CA 1
ATOM 1554 C C . ARG B 1 64 ? -3.008 -7.605 4.246 1 97.62 64 ARG B C 1
ATOM 1556 O O . ARG B 1 64 ? -2.328 -6.73 4.789 1 97.62 64 ARG B O 1
ATOM 1563 N N . GLY B 1 65 ? -3.373 -7.559 3.045 1 96.81 65 GLY B N 1
ATOM 1564 C CA . GLY B 1 65 ? -3.096 -6.379 2.24 1 96.81 65 GLY B CA 1
ATOM 1565 C C . GLY B 1 65 ? -3.84 -6.371 0.918 1 96.81 65 GLY B C 1
ATOM 1566 O O . GLY B 1 65 ? -4.594 -7.297 0.617 1 96.81 65 GLY B O 1
ATOM 1567 N N . GLY B 1 66 ? -3.707 -5.297 0.238 1 96.44 66 GLY B N 1
ATOM 1568 C CA . GLY B 1 66 ? -4.344 -5.199 -1.065 1 96.44 66 GLY B CA 1
ATOM 1569 C C . GLY B 1 66 ? -3.732 -4.125 -1.945 1 96.44 66 GLY B C 1
ATOM 1570 O O . GLY B 1 66 ? -3.055 -3.219 -1.452 1 96.44 66 GLY B O 1
ATOM 1571 N N . ILE B 1 67 ? -3.912 -4.293 -3.186 1 95.69 67 ILE B N 1
ATOM 1572 C CA . ILE B 1 67 ? -3.453 -3.352 -4.199 1 95.69 67 ILE B CA 1
ATOM 1573 C C . ILE B 1 67 ? -4.418 -3.357 -5.383 1 95.69 67 ILE B C 1
ATOM 1575 O O . ILE B 1 6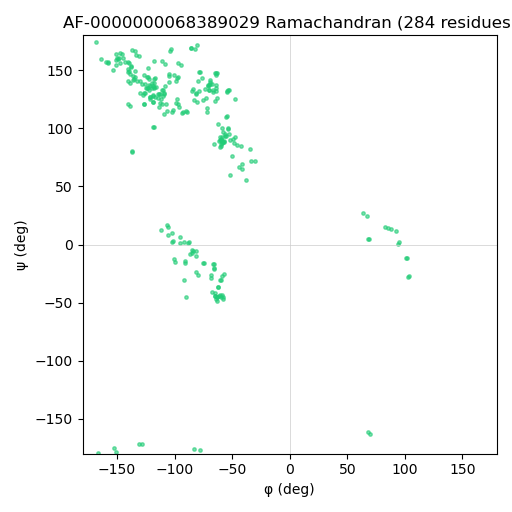7 ? -5.168 -4.32 -5.578 1 95.69 67 ILE B O 1
ATOM 1579 N N . ARG B 1 68 ? -4.453 -2.273 -6.137 1 94.5 68 ARG B N 1
ATOM 1580 C CA . ARG B 1 68 ? -5.039 -2.271 -7.473 1 94.5 68 ARG B CA 1
ATOM 1581 C C . ARG B 1 68 ? -4.035 -2.764 -8.508 1 94.5 68 ARG B C 1
ATOM 1583 O O . ARG B 1 68 ? -2.893 -2.299 -8.547 1 94.5 68 ARG B O 1
ATOM 1590 N N . ILE B 1 69 ? -4.473 -3.658 -9.375 1 96.12 69 ILE B N 1
ATOM 1591 C CA . ILE B 1 69 ? -3.574 -4.16 -10.414 1 96.12 69 ILE B CA 1
ATOM 1592 C C . ILE B 1 69 ? -3.322 -3.07 -11.453 1 96.12 69 ILE B C 1
ATOM 1594 O O . ILE B 1 69 ? -4.25 -2.627 -12.133 1 96.12 69 ILE B O 1
ATOM 1598 N N . ASP B 1 70 ? -2.1 -2.664 -11.562 1 93.31 70 ASP B N 1
ATOM 1599 C CA . ASP B 1 70 ? -1.732 -1.587 -12.477 1 93.31 70 ASP B CA 1
ATOM 1600 C C . ASP B 1 70 ? -1.358 -2.135 -13.852 1 93.31 70 ASP B C 1
ATOM 1602 O O . ASP B 1 70 ? -1.702 -1.543 -14.875 1 93.31 70 ASP B O 1
ATOM 1606 N N . GLY B 1 71 ? -0.597 -3.154 -13.906 1 96.12 71 GLY B N 1
ATOM 1607 C CA . GLY B 1 71 ? -0.146 -3.855 -15.094 1 96.12 71 GLY B CA 1
ATOM 1608 C C . GLY B 1 71 ? -0.116 -5.363 -14.922 1 96.12 71 GLY B C 1
ATOM 1609 O O . GLY B 1 71 ? 0.079 -5.863 -13.812 1 96.12 71 GLY B O 1
ATOM 1610 N N . TYR B 1 72 ? -0.355 -6.012 -15.969 1 98 72 TYR B N 1
ATOM 1611 C CA . TYR B 1 72 ? -0.367 -7.469 -15.93 1 98 72 TYR B CA 1
ATOM 1612 C C . TYR B 1 72 ? 0.104 -8.055 -17.25 1 98 72 TYR B C 1
ATOM 1614 O O . TYR B 1 72 ? 0.201 -7.344 -18.25 1 98 72 TYR B O 1
ATOM 1622 N N . ARG B 1 73 ? 0.5 -9.273 -17.203 1 98.06 73 ARG B N 1
ATOM 1623 C CA . ARG B 1 73 ? 0.743 -10.078 -18.406 1 98.06 73 ARG B CA 1
ATOM 1624 C C . ARG B 1 73 ? 0.137 -11.469 -18.25 1 98.06 73 ARG B C 1
ATOM 1626 O O . ARG B 1 73 ? 0.102 -12.023 -17.156 1 98.06 73 ARG B O 1
ATOM 1633 N N . ILE B 1 74 ? -0.413 -12.016 -19.281 1 97.5 74 ILE B N 1
ATOM 1634 C CA . ILE B 1 74 ? -0.767 -13.43 -19.406 1 97.5 74 ILE B CA 1
ATOM 1635 C C . ILE B 1 74 ? 0.209 -14.125 -20.344 1 97.5 74 ILE B C 1
ATOM 1637 O O . ILE B 1 74 ? 0.259 -13.812 -21.531 1 97.5 74 ILE B O 1
ATOM 1641 N N . THR B 1 75 ? 0.948 -15.031 -19.75 1 97 75 THR B N 1
ATOM 1642 C CA . THR B 1 75 ? 2.02 -15.664 -20.5 1 97 75 THR B CA 1
ATOM 1643 C C . THR B 1 75 ? 1.477 -16.812 -21.359 1 97 75 THR B C 1
ATOM 1645 O O . THR B 1 75 ? 0.306 -17.172 -21.25 1 97 75 THR B O 1
ATOM 1648 N N . SER B 1 76 ? 2.33 -17.328 -22.297 1 96.44 76 SER B N 1
ATOM 1649 C CA . SER B 1 76 ? 1.914 -18.328 -23.281 1 96.44 76 SER B CA 1
ATOM 1650 C C . SER B 1 76 ? 1.348 -19.578 -22.609 1 96.44 76 SER B C 1
ATOM 1652 O O . SER B 1 76 ? 0.48 -20.25 -23.156 1 96.44 76 SER B O 1
ATOM 1654 N N . ASP B 1 77 ? 1.723 -19.906 -21.359 1 95.94 77 ASP B N 1
ATOM 1655 C CA . ASP B 1 77 ? 1.238 -21.078 -20.641 1 95.94 77 ASP B CA 1
ATOM 1656 C C . ASP B 1 77 ? -0.045 -20.781 -19.875 1 95.94 77 ASP B C 1
ATOM 1658 O O . ASP B 1 77 ? -0.544 -21.609 -19.125 1 95.94 77 ASP B O 1
ATOM 1662 N N . GLY B 1 78 ? -0.518 -19.547 -20 1 96.19 78 GLY B N 1
ATOM 1663 C CA . GLY B 1 78 ? -1.801 -19.172 -19.422 1 96.19 78 GLY B CA 1
ATOM 1664 C C . GLY B 1 78 ? -1.684 -18.547 -18.047 1 96.19 78 GLY B C 1
ATOM 1665 O O . GLY B 1 78 ? -2.688 -18.156 -17.453 1 96.19 78 GLY B O 1
ATOM 1666 N N . THR B 1 79 ? -0.504 -18.359 -17.531 1 97.81 79 THR B N 1
ATOM 1667 C CA . THR B 1 79 ? -0.298 -17.797 -16.203 1 97.81 79 THR B CA 1
ATOM 1668 C C . THR B 1 79 ? -0.536 -16.297 -16.203 1 97.81 79 THR B C 1
ATOM 1670 O O . THR B 1 79 ? 0.001 -15.578 -17.047 1 97.81 79 THR B O 1
ATOM 1673 N N . LEU B 1 80 ? -1.412 -15.844 -15.352 1 98.69 80 LEU B N 1
ATOM 1674 C CA . LEU B 1 80 ? -1.559 -14.422 -15.094 1 98.69 80 LEU B CA 1
ATOM 1675 C C . LEU B 1 80 ? -0.489 -13.93 -14.117 1 98.69 80 LEU B C 1
ATOM 1677 O O . LEU B 1 80 ? -0.373 -14.445 -13.008 1 98.69 80 LEU B O 1
ATOM 1681 N N . ALA B 1 81 ? 0.283 -12.953 -14.547 1 98.75 81 ALA B N 1
ATOM 1682 C CA . ALA B 1 81 ? 1.351 -12.406 -13.711 1 98.75 81 ALA B CA 1
ATOM 1683 C C . ALA B 1 81 ? 1.198 -10.898 -13.547 1 98.75 81 ALA B C 1
ATOM 1685 O O . ALA B 1 81 ? 0.877 -10.188 -14.5 1 98.75 81 ALA B O 1
ATOM 1686 N N . PHE B 1 82 ? 1.344 -10.406 -12.328 1 98.12 82 PHE B N 1
ATOM 1687 C CA . PHE B 1 82 ? 1.462 -8.977 -12.039 1 98.12 82 PHE B CA 1
ATOM 1688 C C . PHE B 1 82 ? 2.363 -8.742 -10.836 1 98.12 82 PHE B C 1
ATOM 1690 O O . PHE B 1 82 ? 2.75 -9.695 -10.148 1 98.12 82 PHE B O 1
ATOM 1697 N N . ALA B 1 83 ? 2.768 -7.523 -10.703 1 97.69 83 ALA B N 1
ATOM 1698 C CA . ALA B 1 83 ? 3.736 -7.191 -9.664 1 97.69 83 ALA B CA 1
ATOM 1699 C C . ALA B 1 83 ? 3.471 -5.805 -9.086 1 97.69 83 ALA B C 1
ATOM 1701 O O . ALA B 1 83 ? 2.691 -5.031 -9.648 1 97.69 83 ALA B O 1
ATOM 1702 N N . ASP B 1 84 ? 4.004 -5.605 -7.93 1 95.44 84 ASP B N 1
ATOM 1703 C CA . ASP B 1 84 ? 4.012 -4.305 -7.27 1 95.44 84 ASP B CA 1
ATOM 1704 C C . ASP B 1 84 ? 5.363 -4.027 -6.617 1 95.44 84 ASP B C 1
ATOM 1706 O O . ASP B 1 84 ? 6.133 -4.957 -6.348 1 95.44 84 ASP B O 1
ATOM 1710 N N . GLN B 1 85 ? 5.66 -2.785 -6.512 1 94.19 85 GLN B N 1
ATOM 1711 C CA . GLN B 1 85 ? 6.84 -2.379 -5.754 1 94.19 85 GLN B CA 1
ATOM 1712 C C . GLN B 1 85 ? 6.535 -1.184 -4.859 1 94.19 85 GLN B C 1
ATOM 1714 O O . GLN B 1 85 ? 5.73 -0.321 -5.219 1 94.19 85 GLN B O 1
ATOM 1719 N N . HIS B 1 86 ? 7.199 -1.202 -3.699 1 92.94 86 HIS B N 1
ATOM 1720 C CA . HIS B 1 86 ? 7 -0.103 -2.76 1 92.94 86 HIS B CA 1
ATOM 1721 C C . HIS B 1 86 ? 8.312 0.287 -2.084 1 92.94 86 HIS B C 1
ATOM 1723 O O . HIS B 1 86 ? 8.977 -0.557 -1.485 1 92.94 86 HIS B O 1
ATOM 1729 N N . PHE B 1 87 ? 8.586 1.501 -2.32 1 93.81 87 PHE B N 1
ATOM 1730 C CA . PHE B 1 87 ? 9.641 2.08 -1.491 1 93.81 87 PHE B CA 1
ATOM 1731 C C . PHE B 1 87 ? 9.156 2.26 -0.056 1 93.81 87 PHE B C 1
ATOM 1733 O O . PHE B 1 87 ? 8.016 2.66 0.176 1 93.81 87 PHE B O 1
ATOM 1740 N N . THR B 1 88 ? 9.961 1.836 0.902 1 95.31 88 THR B N 1
ATOM 1741 C CA . THR B 1 88 ? 9.625 2.047 2.307 1 95.31 88 THR B CA 1
ATOM 1742 C C . THR B 1 88 ? 10.891 2.152 3.154 1 95.31 88 THR B C 1
ATOM 1744 O O . THR B 1 88 ? 11.984 2.357 2.625 1 95.31 88 THR B O 1
ATOM 1747 N N . ILE B 1 89 ? 10.633 2.305 4.422 1 94.88 89 ILE B N 1
ATOM 1748 C CA . ILE B 1 89 ? 11.695 2.338 5.426 1 94.88 89 ILE B CA 1
ATOM 1749 C C . ILE B 1 89 ? 11.57 1.124 6.344 1 94.88 89 ILE B C 1
ATOM 1751 O O . ILE B 1 89 ? 10.492 0.829 6.852 1 94.88 89 ILE B O 1
ATOM 1755 N N . ASP B 1 90 ? 12.734 0.418 6.492 1 94.06 90 ASP B N 1
ATOM 1756 C CA . ASP B 1 90 ? 12.656 -0.806 7.285 1 94.06 90 ASP B CA 1
ATOM 1757 C C . ASP B 1 90 ? 12.75 -0.501 8.773 1 94.06 90 ASP B C 1
ATOM 1759 O O . ASP B 1 90 ? 12.719 0.663 9.18 1 94.06 90 ASP B O 1
ATOM 1763 N N . ARG B 1 91 ? 12.773 -1.539 9.555 1 87.62 91 ARG B N 1
ATOM 1764 C CA . ARG B 1 91 ? 12.727 -1.404 11.008 1 87.62 91 ARG B CA 1
ATOM 1765 C C . ARG B 1 91 ? 13.984 -0.714 11.531 1 87.62 91 ARG B C 1
ATOM 1767 O O . ARG B 1 91 ? 13.977 -0.151 12.625 1 87.62 91 ARG B O 1
ATOM 1774 N N . ASP B 1 92 ? 15.062 -0.724 10.773 1 91.44 92 ASP B N 1
ATOM 1775 C CA . ASP B 1 92 ? 16.328 -0.092 11.156 1 91.44 92 ASP B CA 1
ATOM 1776 C C . ASP B 1 92 ? 16.391 1.346 10.641 1 91.44 92 ASP B C 1
ATOM 1778 O O . ASP B 1 92 ? 17.453 1.98 10.703 1 91.44 92 ASP B O 1
ATOM 1782 N N . GLY B 1 93 ? 15.305 1.77 10 1 90.12 93 GLY B N 1
ATOM 1783 C CA . GLY B 1 93 ? 15.242 3.133 9.5 1 90.12 93 GLY B CA 1
ATOM 1784 C C . GLY B 1 93 ? 15.922 3.305 8.156 1 90.12 93 GLY B C 1
ATOM 1785 O O . GLY B 1 93 ? 16.234 4.426 7.75 1 90.12 93 GLY B O 1
ATOM 1786 N N . LYS B 1 94 ? 16.188 2.229 7.516 1 93.81 94 LYS B N 1
ATOM 1787 C CA . LYS B 1 94 ? 16.922 2.27 6.25 1 93.81 94 LYS B CA 1
ATOM 1788 C C . LYS B 1 94 ? 15.961 2.189 5.062 1 93.81 94 LYS B C 1
ATOM 1790 O O . LYS B 1 94 ? 14.984 1.441 5.098 1 93.81 94 LYS B O 1
ATOM 1795 N N . PRO B 1 95 ? 16.297 2.977 4.039 1 96.31 95 PRO B N 1
ATOM 1796 C CA . PRO B 1 95 ? 15.461 2.895 2.846 1 96.31 95 PRO B CA 1
ATOM 1797 C C . PRO B 1 95 ? 15.57 1.546 2.137 1 96.31 95 PRO B C 1
ATOM 1799 O O . PRO B 1 95 ? 16.672 1.051 1.915 1 96.31 95 PRO B O 1
ATOM 1802 N N . ILE B 1 96 ? 14.391 0.968 1.771 1 97.5 96 ILE B N 1
ATOM 1803 C CA . ILE B 1 96 ? 14.359 -0.307 1.062 1 97.5 96 ILE B CA 1
ATOM 1804 C C . ILE B 1 96 ? 13.281 -0.268 -0.021 1 97.5 96 ILE B C 1
ATOM 1806 O O . ILE B 1 96 ? 12.398 0.588 0.007 1 97.5 96 ILE B O 1
ATOM 1810 N N . LEU B 1 97 ? 13.508 -1.127 -0.985 1 97.12 97 LEU B N 1
ATOM 1811 C CA . LEU B 1 97 ? 12.508 -1.422 -2.006 1 97.12 97 LEU B CA 1
ATOM 1812 C C . LEU B 1 97 ? 11.969 -2.842 -1.848 1 97.12 97 LEU B C 1
ATOM 1814 O O . LEU B 1 97 ? 12.742 -3.799 -1.796 1 97.12 97 LEU B O 1
ATOM 1818 N N . GLN B 1 98 ? 10.656 -2.898 -1.654 1 96.44 98 GLN B N 1
ATOM 1819 C CA . GLN B 1 98 ? 9.992 -4.199 -1.631 1 96.44 98 GLN B CA 1
ATOM 1820 C C . GLN B 1 98 ? 9.359 -4.516 -2.98 1 96.44 98 GLN B C 1
ATOM 1822 O O . GLN B 1 98 ? 8.57 -3.723 -3.506 1 96.44 98 GLN B O 1
ATOM 1827 N N . PHE B 1 99 ? 9.742 -5.652 -3.492 1 97.19 99 PHE B N 1
ATOM 1828 C CA . PHE B 1 99 ? 9.219 -6.098 -4.777 1 97.19 99 PHE B CA 1
ATOM 1829 C C . PHE B 1 99 ? 8.352 -7.34 -4.609 1 97.19 99 PHE B C 1
ATOM 1831 O O . PHE B 1 99 ? 8.836 -8.375 -4.145 1 97.19 99 PHE B O 1
ATOM 1838 N N . LEU B 1 100 ? 7.07 -7.258 -4.961 1 97.5 100 LEU B N 1
ATOM 1839 C CA . LEU B 1 100 ? 6.109 -8.344 -4.848 1 97.5 100 LEU B CA 1
ATOM 1840 C C . LEU B 1 100 ? 5.691 -8.852 -6.227 1 97.5 100 LEU B C 1
ATOM 1842 O O . LEU B 1 100 ? 5.379 -8.055 -7.113 1 97.5 100 LEU B O 1
ATOM 1846 N N . ARG B 1 101 ? 5.699 -10.141 -6.371 1 98 101 ARG B N 1
ATOM 1847 C CA . ARG B 1 101 ? 5.281 -10.773 -7.621 1 98 101 ARG B CA 1
ATOM 1848 C C . ARG B 1 101 ? 4.129 -11.742 -7.383 1 98 101 ARG B C 1
ATOM 1850 O O . ARG B 1 101 ? 4.172 -12.547 -6.457 1 98 101 ARG B O 1
ATOM 1857 N N . TYR B 1 102 ? 3.141 -11.711 -8.266 1 98.44 102 TYR B N 1
ATOM 1858 C CA . TYR B 1 102 ? 1.989 -12.609 -8.242 1 98.44 102 TYR B CA 1
ATOM 1859 C C . TYR B 1 102 ? 1.918 -13.445 -9.508 1 98.44 102 TYR B C 1
ATOM 1861 O O . TYR B 1 102 ? 2.004 -12.914 -10.617 1 98.44 102 TYR B O 1
ATOM 1869 N N . GLN B 1 103 ? 1.825 -14.711 -9.32 1 98.56 103 GLN B N 1
ATOM 1870 C CA . GLN B 1 103 ? 1.612 -15.641 -10.43 1 98.56 103 GLN B CA 1
ATOM 1871 C C . GLN B 1 103 ? 0.411 -16.547 -10.172 1 98.56 103 GLN B C 1
ATOM 1873 O O . GLN B 1 103 ? 0.414 -17.328 -9.219 1 98.56 103 GLN B O 1
ATOM 1878 N N . ILE B 1 104 ? -0.538 -16.469 -11.055 1 98.75 104 ILE B N 1
ATOM 1879 C CA . ILE B 1 104 ? -1.766 -17.234 -10.906 1 98.75 104 ILE B CA 1
ATOM 1880 C C . ILE B 1 104 ? -1.922 -18.188 -12.094 1 98.75 104 ILE B C 1
ATOM 1882 O O . ILE B 1 104 ? -1.937 -17.75 -13.25 1 98.75 104 ILE B O 1
ATOM 1886 N N . ARG B 1 105 ? -2.033 -19.453 -11.758 1 98.06 105 ARG B N 1
ATOM 1887 C CA . ARG B 1 105 ? -2.186 -20.469 -12.797 1 98.06 105 ARG B CA 1
ATOM 1888 C C . ARG B 1 105 ? -3.648 -20.625 -13.188 1 98.06 105 ARG B C 1
ATOM 1890 O O . ARG B 1 105 ? -4.543 -20.125 -12.508 1 98.06 105 ARG B O 1
ATOM 1897 N N . LEU B 1 106 ? -3.902 -21.344 -14.25 1 96.31 106 LEU B N 1
ATOM 1898 C CA . LEU B 1 106 ? -5.227 -21.516 -14.836 1 96.31 106 LEU B CA 1
ATOM 1899 C C . LEU B 1 106 ? -6.18 -22.172 -13.836 1 96.31 106 LEU B C 1
ATOM 1901 O O . LEU B 1 106 ? -7.383 -21.906 -13.852 1 96.31 106 LEU B O 1
ATOM 1905 N N . ASP B 1 107 ? -5.645 -23 -12.969 1 96.75 107 ASP B N 1
ATOM 1906 C CA . ASP B 1 107 ? -6.492 -23.719 -12.023 1 96.75 107 ASP B CA 1
ATOM 1907 C C . ASP B 1 107 ? -6.797 -22.859 -10.797 1 96.75 107 ASP B C 1
ATOM 1909 O O . ASP B 1 107 ? -7.512 -23.312 -9.891 1 96.75 107 ASP B O 1
ATOM 1913 N N . GLY B 1 108 ? -6.18 -21.656 -10.695 1 98.06 108 GLY B N 1
ATOM 1914 C CA . GLY B 1 108 ? -6.469 -20.734 -9.602 1 98.06 108 GLY B CA 1
ATOM 1915 C C . GLY B 1 108 ? -5.41 -20.75 -8.523 1 98.06 108 GLY B C 1
ATOM 1916 O O . GLY B 1 108 ? -5.422 -19.891 -7.629 1 98.06 108 GLY B O 1
ATOM 1917 N N . ASP 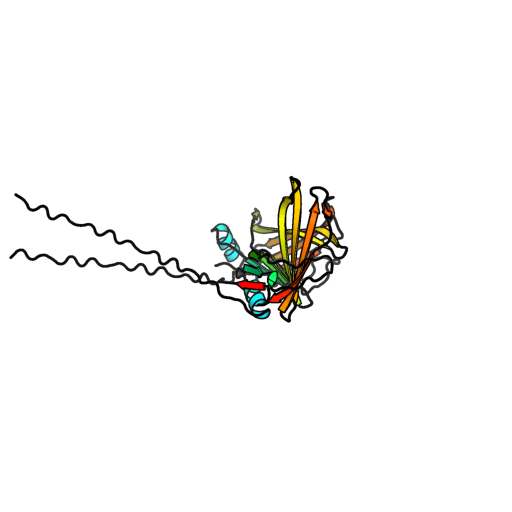B 1 109 ? -4.488 -21.766 -8.586 1 98.62 109 ASP B N 1
ATOM 1918 C CA . ASP B 1 109 ? -3.363 -21.75 -7.656 1 98.62 109 ASP B CA 1
ATOM 1919 C C . ASP B 1 109 ? -2.461 -20.547 -7.906 1 98.62 109 ASP B C 1
ATOM 1921 O O . ASP B 1 109 ? -2.26 -20.141 -9.055 1 98.62 109 ASP B O 1
ATOM 1925 N N . ALA B 1 110 ? -1.899 -20.078 -6.84 1 98.75 110 ALA B N 1
ATOM 1926 C CA . ALA B 1 110 ? -1.114 -18.859 -6.977 1 98.75 110 ALA B CA 1
ATOM 1927 C C . ALA B 1 110 ? 0.157 -18.938 -6.133 1 98.75 110 ALA B C 1
ATOM 1929 O O . ALA B 1 110 ? 0.171 -19.547 -5.066 1 98.75 110 ALA B O 1
ATOM 1930 N N . GLU B 1 111 ? 1.133 -18.312 -6.586 1 98.5 111 GLU B N 1
ATOM 1931 C CA . GLU B 1 111 ? 2.375 -18.094 -5.852 1 98.5 111 GLU B CA 1
ATOM 1932 C C . GLU B 1 111 ? 2.668 -16.609 -5.688 1 98.5 111 GLU B C 1
ATOM 1934 O O . GLU B 1 111 ? 2.66 -15.859 -6.668 1 98.5 111 GLU B O 1
ATOM 1939 N N . LEU B 1 112 ? 2.881 -16.266 -4.484 1 98.31 112 LEU B N 1
ATOM 1940 C CA . LEU B 1 112 ? 3.307 -14.914 -4.141 1 98.31 112 LEU B CA 1
ATOM 1941 C C . LEU B 1 112 ? 4.754 -14.906 -3.66 1 98.31 112 LEU B C 1
ATOM 1943 O O . LEU B 1 112 ? 5.113 -15.656 -2.75 1 98.31 112 LEU B O 1
ATOM 1947 N N . THR B 1 113 ? 5.555 -14.047 -4.258 1 98.06 113 THR B N 1
ATOM 1948 C CA . THR B 1 113 ? 6.938 -13.922 -3.814 1 98.06 113 THR B CA 1
ATOM 1949 C C . THR B 1 113 ? 7.277 -12.469 -3.498 1 98.06 113 THR B C 1
ATOM 1951 O O . THR B 1 113 ? 6.73 -11.547 -4.113 1 98.06 113 THR B O 1
ATOM 1954 N N . MET B 1 114 ? 8.156 -12.32 -2.473 1 97.38 114 MET B N 1
ATOM 1955 C CA . MET B 1 114 ? 8.648 -11 -2.094 1 97.38 114 MET B CA 1
ATOM 1956 C C . MET B 1 114 ? 10.172 -10.992 -1.983 1 97.38 114 MET B C 1
ATOM 1958 O O . MET B 1 114 ? 10.75 -11.867 -1.341 1 97.38 114 MET B O 1
ATOM 1962 N N . VAL B 1 115 ? 10.719 -10 -2.637 1 97.75 115 VAL B N 1
ATOM 1963 C CA . VAL B 1 115 ? 12.148 -9.734 -2.504 1 97.75 115 VAL B CA 1
ATOM 1964 C C . VAL B 1 115 ? 12.375 -8.305 -2.027 1 97.75 115 VAL B C 1
ATOM 1966 O O . VAL B 1 115 ? 11.656 -7.391 -2.439 1 97.75 115 VAL B O 1
ATOM 1969 N N . VAL B 1 116 ? 13.43 -8.164 -1.174 1 97.75 116 VAL B N 1
ATOM 1970 C CA . VAL B 1 116 ? 13.711 -6.844 -0.625 1 97.75 116 VAL B CA 1
ATOM 1971 C C . VAL B 1 116 ? 15.102 -6.395 -1.048 1 97.75 116 VAL B C 1
ATOM 1973 O O . VAL B 1 116 ? 16.047 -7.184 -1.019 1 97.75 116 VAL B O 1
ATOM 1976 N N . PHE B 1 117 ? 15.211 -5.102 -1.465 1 98.25 117 PHE B N 1
ATOM 1977 C CA . PHE B 1 117 ? 16.5 -4.531 -1.842 1 98.25 117 PHE B CA 1
ATOM 1978 C C . PHE B 1 117 ? 16.844 -3.336 -0.962 1 98.25 117 PHE B C 1
ATOM 1980 O O . PHE B 1 117 ? 15.969 -2.525 -0.644 1 98.25 117 PHE B O 1
ATOM 1987 N N . ASN B 1 118 ? 18.094 -3.301 -0.597 1 97.62 118 ASN B N 1
ATOM 1988 C CA . ASN B 1 118 ? 18.594 -2.072 0.009 1 97.62 118 ASN B CA 1
ATOM 1989 C C . ASN B 1 118 ? 18.688 -0.939 -1.01 1 97.62 118 ASN B C 1
ATOM 1991 O O . ASN B 1 118 ? 19.125 -1.152 -2.145 1 97.62 118 ASN B O 1
ATOM 1995 N N . MET B 1 119 ? 18.297 0.18 -0.624 1 96.12 119 MET B N 1
ATOM 1996 C CA . MET B 1 119 ? 18.453 1.358 -1.473 1 96.12 119 MET B CA 1
ATOM 1997 C C . MET B 1 119 ? 19.578 2.244 -0.973 1 96.12 119 MET B C 1
ATOM 1999 O O . MET B 1 119 ? 19.797 2.357 0.234 1 96.12 119 MET B O 1
ATOM 2003 N N . PRO B 1 120 ? 20.375 2.793 -1.851 1 95.5 120 PRO B N 1
ATOM 2004 C CA . PRO B 1 120 ? 20.219 2.85 -3.305 1 95.5 120 PRO B CA 1
ATOM 2005 C C . PRO B 1 120 ? 20.969 1.738 -4.027 1 95.5 120 PRO B C 1
ATOM 2007 O O . PRO B 1 120 ? 20.922 1.643 -5.254 1 95.5 120 PRO B O 1
ATOM 2010 N N . SER B 1 121 ? 21.531 0.834 -3.324 1 96.06 121 SER B N 1
ATOM 2011 C CA . SER B 1 121 ? 22.484 -0.083 -3.939 1 96.06 121 SER B CA 1
ATOM 2012 C C . SER B 1 121 ? 21.766 -1.197 -4.699 1 96.06 121 SER B C 1
ATOM 2014 O O . SER B 1 121 ? 22.375 -1.869 -5.539 1 96.06 121 SER B O 1
ATOM 2016 N N . TYR B 1 122 ? 20.625 -1.524 -4.348 1 96.62 122 TYR B N 1
ATOM 2017 C CA . TYR B 1 122 ? 19.812 -2.621 -4.863 1 96.62 122 TYR B CA 1
ATOM 2018 C C . TYR B 1 122 ? 20.422 -3.969 -4.504 1 96.62 122 TYR B C 1
ATOM 2020 O O . TYR B 1 122 ? 20.219 -4.961 -5.211 1 96.62 122 TYR B O 1
ATOM 2028 N N . GLU B 1 123 ? 21.141 -3.84 -3.465 1 97.31 123 GLU B N 1
ATOM 2029 C CA . GLU B 1 123 ? 21.562 -5.121 -2.906 1 97.31 123 GLU B CA 1
ATOM 2030 C C . GLU B 1 123 ? 20.391 -5.852 -2.256 1 97.31 123 GLU B C 1
ATOM 2032 O O . GLU B 1 123 ? 19.641 -5.262 -1.479 1 97.31 123 GLU B O 1
ATOM 2037 N N . ARG B 1 124 ? 20.328 -7.152 -2.527 1 97.19 124 ARG B N 1
ATOM 2038 C CA . ARG B 1 124 ? 19.25 -7.941 -1.94 1 97.19 124 ARG B CA 1
ATOM 2039 C C . ARG B 1 124 ? 19.391 -8.023 -0.425 1 97.19 124 ARG B C 1
ATOM 2041 O O . ARG B 1 124 ? 20.5 -8.234 0.089 1 97.19 124 ARG B O 1
ATOM 2048 N N . LYS B 1 125 ? 18.312 -7.746 0.14 1 96.44 125 LYS B N 1
ATOM 2049 C CA . LYS B 1 125 ? 18.266 -7.852 1.595 1 96.44 125 LYS B CA 1
ATOM 2050 C C . LYS B 1 125 ? 17.578 -9.141 2.029 1 96.44 125 LYS B C 1
ATOM 2052 O O . LYS B 1 125 ? 16.391 -9.336 1.747 1 96.44 125 LYS B O 1
ATOM 2057 N N . GLY B 1 126 ? 18.312 -10.062 2.703 1 93.38 126 GLY B N 1
ATOM 2058 C CA . GLY B 1 126 ? 17.734 -11.305 3.215 1 93.38 126 GLY B CA 1
ATOM 2059 C C . GLY B 1 126 ? 17.312 -12.258 2.121 1 93.38 126 GLY B C 1
ATOM 2060 O O . GLY B 1 126 ? 17.797 -12.188 0.994 1 93.38 126 GLY B O 1
ATOM 2061 N N . THR B 1 127 ? 16.422 -13.227 2.531 1 94.56 127 THR B N 1
ATOM 2062 C CA . THR B 1 127 ? 15.93 -14.242 1.599 1 94.56 127 THR B CA 1
ATOM 2063 C C . THR B 1 127 ? 14.57 -13.844 1.03 1 94.56 127 THR B C 1
ATOM 2065 O O . THR B 1 127 ? 13.859 -13.031 1.619 1 94.56 127 THR B O 1
ATOM 2068 N N . SER B 1 128 ? 14.344 -14.383 -0.06 1 95.25 128 SER B N 1
ATOM 2069 C CA . SER B 1 128 ? 13.023 -14.203 -0.646 1 95.25 128 SER B CA 1
ATOM 2070 C C . SER B 1 128 ? 11.961 -14.945 0.153 1 95.25 128 SER B C 1
ATOM 2072 O O . SER B 1 128 ? 12.195 -16.062 0.625 1 95.25 128 SER B O 1
ATOM 2074 N N . LEU B 1 129 ? 10.852 -14.32 0.251 1 97.38 129 LEU B N 1
ATOM 2075 C CA . LEU B 1 129 ? 9.688 -14.984 0.842 1 97.38 129 LEU B CA 1
ATOM 2076 C C . LEU B 1 129 ? 8.742 -15.492 -0.241 1 97.38 129 LEU B C 1
ATOM 2078 O O . LEU B 1 129 ? 8.625 -14.875 -1.304 1 97.38 129 LEU B O 1
ATOM 2082 N N . ALA B 1 130 ? 8.133 -16.609 0.082 1 98.38 130 ALA B N 1
ATOM 2083 C CA . ALA B 1 130 ? 7.164 -17.156 -0.864 1 98.38 130 ALA B CA 1
ATOM 2084 C C . ALA B 1 130 ? 5.949 -17.734 -0.137 1 98.38 130 ALA B C 1
ATOM 2086 O O . ALA B 1 130 ? 6.086 -18.375 0.909 1 98.38 130 ALA B O 1
ATOM 2087 N N . TYR B 1 131 ? 4.797 -17.531 -0.682 1 98.69 131 TYR B N 1
ATOM 2088 C CA . TYR B 1 131 ? 3.549 -18.094 -0.184 1 98.69 131 TYR B CA 1
ATOM 2089 C C . TYR B 1 131 ? 2.768 -18.766 -1.307 1 98.69 131 TYR B C 1
ATOM 2091 O O . TYR B 1 131 ? 2.727 -18.266 -2.432 1 98.69 131 TYR B O 1
ATOM 2099 N N . LYS B 1 132 ? 2.178 -19.891 -0.961 1 98.81 132 LYS B N 1
ATOM 2100 C CA . LYS B 1 132 ? 1.229 -20.547 -1.851 1 98.81 132 LYS B CA 1
ATOM 2101 C C . LYS B 1 132 ? -0.21 -20.219 -1.467 1 98.81 132 LYS B C 1
ATOM 2103 O O . LYS B 1 132 ? -0.631 -20.469 -0.337 1 98.81 132 LYS B O 1
ATOM 2108 N N . CYS B 1 133 ? -0.869 -19.688 -2.363 1 98.69 133 CYS B N 1
ATOM 2109 C CA . CYS B 1 133 ? -2.244 -19.25 -2.184 1 98.69 133 CYS B CA 1
ATOM 2110 C C . CYS B 1 133 ? -3.133 -19.75 -3.318 1 98.69 133 CYS B C 1
ATOM 2112 O O . CYS B 1 133 ? -2.74 -20.625 -4.074 1 98.69 133 CYS B O 1
ATOM 2114 N N . ALA B 1 134 ? -4.406 -19.234 -3.322 1 98.81 134 ALA B N 1
ATOM 2115 C CA . ALA B 1 134 ? -5.328 -19.531 -4.418 1 98.81 134 ALA B CA 1
ATOM 2116 C C . ALA B 1 134 ? -6.426 -18.484 -4.508 1 98.81 134 ALA B C 1
ATOM 2118 O O . ALA B 1 134 ? -6.691 -17.766 -3.541 1 98.81 134 ALA B O 1
ATOM 2119 N N . ILE B 1 135 ? -6.953 -18.406 -5.727 1 98.69 135 ILE B N 1
ATOM 2120 C CA . ILE B 1 135 ? -8.172 -17.609 -5.859 1 98.69 135 ILE B CA 1
ATOM 2121 C C . ILE B 1 135 ? -9.219 -18.109 -4.863 1 98.69 135 ILE B C 1
ATOM 2123 O O . ILE B 1 135 ? -9.438 -19.312 -4.73 1 98.69 135 ILE B O 1
ATOM 2127 N N . SER B 1 136 ? -9.805 -17.203 -4.133 1 97.19 136 SER B N 1
ATOM 2128 C CA . SER B 1 136 ? -10.828 -17.438 -3.121 1 97.19 136 SER B CA 1
ATOM 2129 C C . SER B 1 136 ? -10.25 -18.156 -1.907 1 97.19 136 SER B C 1
ATOM 2131 O O . SER B 1 136 ? -10.992 -18.641 -1.049 1 97.19 136 SER B O 1
ATOM 2133 N N . HIS B 1 137 ? -9 -18.391 -1.817 1 98.25 137 HIS B N 1
ATOM 2134 C CA . HIS B 1 137 ? -8.266 -18.891 -0.661 1 98.25 137 HIS B CA 1
ATOM 2135 C C . HIS B 1 137 ? -6.953 -18.141 -0.465 1 98.25 137 HIS B C 1
ATOM 2137 O O . HIS B 1 137 ? -5.879 -18.688 -0.745 1 98.25 137 HIS B O 1
ATOM 2143 N N . GLY B 1 138 ? -6.992 -17.016 0.094 1 98.44 138 GLY B N 1
ATOM 2144 C CA . GLY B 1 138 ? -5.859 -16.125 0.319 1 98.44 138 GLY B CA 1
ATOM 2145 C C . GLY B 1 138 ? -5.816 -14.961 -0.643 1 98.44 138 GLY B C 1
ATOM 2146 O O . GLY B 1 138 ? -5.273 -13.898 -0.317 1 98.44 138 GLY B O 1
ATOM 2147 N N . LEU B 1 139 ? -6.402 -15.18 -1.857 1 98.69 139 LEU B N 1
ATOM 2148 C CA . LEU B 1 139 ? -6.496 -14.102 -2.838 1 98.69 139 LEU B CA 1
ATOM 2149 C C . LEU B 1 139 ? -7.949 -13.836 -3.215 1 98.69 139 LEU B C 1
ATOM 2151 O O . LEU B 1 139 ? -8.672 -14.75 -3.613 1 98.69 139 LEU B O 1
ATOM 2155 N N . SER B 1 140 ? -8.359 -12.609 -3.068 1 98.56 140 SER B N 1
ATOM 2156 C CA . SER B 1 140 ? -9.672 -12.172 -3.531 1 98.56 140 SER B CA 1
ATOM 2157 C C . SER B 1 140 ? -9.555 -11.031 -4.535 1 98.56 140 SER B C 1
ATOM 2159 O O . SER B 1 140 ? -8.789 -10.086 -4.32 1 98.56 140 SER B O 1
ATOM 2161 N N . PHE B 1 141 ? -10.359 -11.172 -5.578 1 98.5 141 PHE B N 1
ATOM 2162 C CA . PHE B 1 141 ? -10.312 -10.188 -6.645 1 98.5 141 PHE B CA 1
ATOM 2163 C C . PHE B 1 141 ? -11.648 -9.477 -6.785 1 98.5 141 PHE B C 1
ATOM 2165 O O . PHE B 1 141 ? -12.703 -10.102 -6.66 1 98.5 141 PHE B O 1
ATOM 2172 N N . PHE B 1 142 ? -11.5 -8.188 -7.074 1 97.69 142 PHE B N 1
ATOM 2173 C CA . PHE B 1 142 ? -12.695 -7.363 -7.16 1 97.69 142 PHE B CA 1
ATOM 2174 C C . PHE B 1 142 ? -12.664 -6.48 -8.398 1 97.69 142 PHE B C 1
ATOM 2176 O O . PHE B 1 142 ? -11.602 -5.973 -8.773 1 97.69 142 PHE B O 1
ATOM 2183 N N . ALA B 1 143 ? -13.844 -6.293 -8.984 1 95.88 143 ALA B N 1
ATOM 2184 C CA . ALA B 1 143 ? -14.023 -5.336 -10.07 1 95.88 143 ALA B CA 1
ATOM 2185 C C . ALA B 1 143 ? -15.375 -4.645 -9.969 1 95.88 143 ALA B C 1
ATOM 2187 O O . ALA B 1 143 ? -16.297 -5.148 -9.312 1 95.88 143 ALA B O 1
ATOM 2188 N N . PRO B 1 144 ? -15.531 -3.42 -10.578 1 88.94 144 PRO B N 1
ATOM 2189 C CA . PRO B 1 144 ? -16.844 -2.77 -10.602 1 88.94 144 PRO B CA 1
ATOM 2190 C C . PRO B 1 144 ? -17.875 -3.564 -11.391 1 88.94 144 PRO B C 1
ATOM 2192 O O . PRO B 1 144 ? -17.531 -4.312 -12.305 1 88.94 144 PRO B O 1
#

Sequence (288 aa):
MKLMLPTLFGILLATAANAANDSHVLATFPEIALALTTGKPVDVMVDLSLCTPGTDDTPPTKTRGGIRIDGYRITSDGTLAFADQHFTIDRDGKPILQFLRYQIRLDGDAELTMVVFNMPSYERKGTSLAYKCAISHGLSFFAPMKLMLPTLFGILLATAANAANDSHVLATFPEIALALTTGKPVDVMVDLSLCTPGTDDTPPTKTRGGIRIDGYRITSDGTLAFADQHFTIDRDGKPILQFLRYQIRLDGDAELTMVVFNMPSYERKGTSLAYKCAISHGLSFFAP

Radius of gyration: 25.51 Å; Cα contacts (8 Å, |Δi|>4): 638; chains: 2; bounding box: 83×55×71 Å

InterPro domains:
  IPR010694 Uncharacterised protein family VirK [PF06903] (26-122)

Foldseek 3Di:
DPPPPPPPPPPPPPPPPPPPVDKDWDQAPVSVVVCVVVPFKKKKKFAQQLWAWPDPPADRDRDIDMDIFPDWDQDPQRKIKGKDKDWDADPVRFIKIKIWIWIAHNRFKIKIKIWMAGPPVRHTDDDITMIIAGRVRRMIMITD/DPPPPPPPPPPPPPPPPPCPVPKDWDQAPVSVVVCVVVPFKKKKKFQQQLWAWPDPPADRDRDIDMDIFDDWDQDPQGKIKGKDKDWDADPVRFIKIKIWIWIAHRRFKIKIKIWMAGPPVRHTDDDMTMIIAGRVGRMIMITD

Nearest PDB structures (foldseek):
  5xta-assembly1_D  TM=8.961E-01  e=4.854E-09  Legionella pneumophila
  6gqf-assembly3_C  TM=6.215E-01  e=3.515E+00  Mus musculus
  3rgn-assembly1_A  TM=5.096E-01  e=9.238E+00  Escherichia coli K-12
  5xta-assembly1_D  TM=9.029E-01  e=4.794E-09  Legionella pneumophila
  3e1e-assembly1_A  TM=4.006E-01  e=1.650E-01  Ruegeria pomeroyi

Organism: Agrobacterium fabrum (strain C58 / ATCC 33970) (NCBI:txid176299)

Solvent-accessible surface area (backbone atoms only — not comparable to full-atom values): 15716 Å² total; per-residue (Å²): 136,85,80,77,77,79,77,78,80,78,80,78,75,65,64,72,49,70,48,70,64,64,68,42,78,39,75,44,47,70,52,46,51,50,39,52,70,56,46,43,66,40,35,38,37,38,35,42,59,59,31,39,54,63,42,90,82,21,71,85,50,76,55,67,51,68,49,68,66,61,43,42,34,32,41,76,89,52,35,39,35,36,66,50,74,42,81,48,67,48,98,85,67,43,52,28,37,41,38,38,42,40,40,32,38,76,88,25,46,26,42,38,37,36,44,36,22,37,57,83,68,60,44,74,46,80,73,66,34,30,32,39,35,21,58,77,36,28,31,42,36,33,28,104,134,85,81,76,76,80,79,80,78,75,79,72,76,60,75,43,75,48,64,65,66,60,56,42,78,41,76,45,48,69,52,45,52,48,39,51,75,70,70,45,66,40,24,40,30,39,34,42,60,58,33,40,56,64,41,93,83,22,71,86,48,58,38,27,34,37,38,59,64,82,56,72,50,70,46,98,89,52,33,41,34,36,62,52,73,45,78,47,66,47,97,86,68,42,51,29,38,40,40,38,40,40,41,31,39,73,87,25,44,26,42,38,37,38,43,36,22,36,57,72,77,61,43,74,45,84,73,66,35,33,30,37,34,20,58,76,37,29,30,42,35,21,28,97